Protein AF-A0AAN6FTZ9-F1 (afdb_monomer)

Mean predicted aligned error: 10.1 Å

Foldseek 3Di:
DDDDFFEDEADDDDPCVPDPPPDPPDDCPVDDDDDDDDDQLQDQLVVDPDPPGQAFQQGLEYEYEACQQRYAPVSLLVSLLSVNRSHHAFGWYKYKYWLQQKAFPVCPQDCDPVQLSNVLSVLVCQLCVVVRGHSCVLVCPQVSCVVSPFPPKAKDKFWAWADDLDPDQHLAPDHCLVVVLVCSLPVCPCSQQPCDDPDDDRDHPVNSVVSSVSSSVVSPDSVRRMTTIMMMIHDDPPDGHPDVPDDDTTTHHDPDDDDDDDDDD

Radius of gyration: 20.25 Å; Cα contacts (8 Å, |Δi|>4): 399; chains: 1; bounding box: 59×41×52 Å

Structure (mmCIF, N/CA/C/O backbone):
data_AF-A0AAN6FTZ9-F1
#
_entry.id   AF-A0AAN6FTZ9-F1
#
loop_
_atom_site.group_PDB
_atom_site.id
_atom_site.type_symbol
_atom_site.label_atom_id
_atom_site.label_alt_id
_atom_site.label_comp_id
_atom_site.label_asym_id
_atom_site.label_entity_id
_atom_site.label_seq_id
_atom_site.pdbx_PDB_ins_code
_atom_site.Cartn_x
_atom_site.Cartn_y
_atom_site.Cartn_z
_atom_site.occupancy
_atom_site.B_iso_or_equiv
_atom_si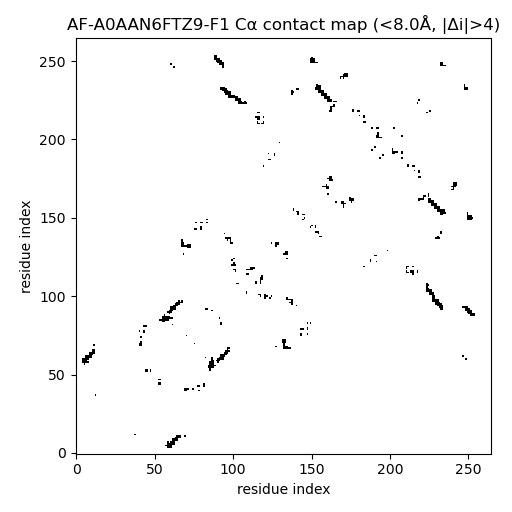te.auth_seq_id
_atom_site.auth_comp_id
_atom_site.auth_asym_id
_atom_site.auth_atom_id
_atom_site.pdbx_PDB_model_num
ATOM 1 N N . MET A 1 1 ? -34.792 1.005 16.750 1.00 43.06 1 MET A N 1
ATOM 2 C CA . MET A 1 1 ? -33.780 2.081 16.729 1.00 43.06 1 MET A CA 1
ATOM 3 C C . MET A 1 1 ? -32.529 1.465 16.142 1.00 43.06 1 MET A C 1
ATOM 5 O O . MET A 1 1 ? -32.052 0.498 16.721 1.00 43.06 1 MET A O 1
ATOM 9 N N . LEU A 1 2 ? -32.084 1.920 14.971 1.00 54.69 2 LEU A N 1
ATOM 10 C CA . LEU A 1 2 ? -30.808 1.470 14.413 1.00 54.69 2 LEU A CA 1
ATOM 11 C C . LEU A 1 2 ? -29.692 1.980 15.331 1.00 54.69 2 LEU A C 1
ATOM 13 O O . LEU A 1 2 ? -29.721 3.137 15.752 1.00 54.69 2 LEU A O 1
ATOM 17 N N . GLN A 1 3 ? -28.774 1.096 15.712 1.00 65.94 3 GLN A N 1
ATOM 18 C CA . GLN A 1 3 ? -27.612 1.471 16.506 1.00 65.94 3 GLN A CA 1
ATOM 19 C C . GLN A 1 3 ? -26.699 2.327 15.626 1.00 65.94 3 GLN A C 1
ATOM 21 O O . GLN A 1 3 ? -26.321 1.899 14.539 1.00 65.94 3 GLN A O 1
ATOM 26 N N . GLN A 1 4 ? -26.377 3.539 16.075 1.00 77.00 4 GLN A N 1
ATOM 27 C CA . GLN A 1 4 ? -25.428 4.401 15.377 1.00 77.00 4 GLN A CA 1
ATOM 28 C C . GLN A 1 4 ? -24.041 3.741 15.401 1.00 77.00 4 GLN A C 1
ATOM 30 O O . GLN A 1 4 ? -23.529 3.431 16.478 1.00 77.00 4 GLN A O 1
ATOM 35 N N . VAL A 1 5 ? -23.461 3.518 14.221 1.00 80.94 5 VAL A N 1
ATOM 36 C CA . VAL A 1 5 ? -22.110 2.974 14.029 1.00 80.94 5 VAL A CA 1
ATOM 37 C C . VAL A 1 5 ? -21.163 4.137 13.762 1.00 80.94 5 VAL A C 1
ATOM 39 O O . VAL A 1 5 ? -21.441 4.972 12.906 1.00 80.94 5 VAL A O 1
ATOM 42 N N . VAL A 1 6 ? -20.051 4.203 14.492 1.00 84.25 6 VAL A N 1
ATOM 43 C CA . VAL A 1 6 ? -19.030 5.245 14.330 1.00 84.25 6 VAL A CA 1
ATOM 44 C C . VAL A 1 6 ? -17.777 4.626 13.717 1.00 84.25 6 VAL A C 1
ATOM 46 O O . VAL A 1 6 ? -17.127 3.785 14.343 1.00 84.25 6 VAL A O 1
ATOM 49 N N . GLY A 1 7 ? -17.443 5.037 12.493 1.00 86.12 7 GLY A N 1
ATOM 50 C CA . GLY A 1 7 ? -16.273 4.569 11.748 1.00 86.12 7 GLY A CA 1
ATOM 51 C C . GLY A 1 7 ? -15.183 5.633 11.595 1.00 86.12 7 GLY A C 1
ATOM 52 O O . GLY A 1 7 ? -15.456 6.823 11.730 1.00 86.12 7 GLY A O 1
ATOM 53 N N . VAL A 1 8 ? -13.954 5.210 11.289 1.00 85.31 8 VAL A N 1
ATOM 54 C CA . VAL A 1 8 ? -12.882 6.091 10.788 1.00 85.31 8 VAL A CA 1
ATOM 55 C C . VAL A 1 8 ? -12.089 5.401 9.683 1.00 85.31 8 VAL A C 1
ATOM 57 O O . VAL A 1 8 ? -11.766 4.216 9.793 1.00 85.31 8 VAL A O 1
ATOM 60 N N . ASP A 1 9 ? -11.761 6.153 8.634 1.00 85.81 9 ASP A N 1
ATOM 61 C CA . ASP A 1 9 ? -10.885 5.722 7.546 1.00 85.81 9 ASP A CA 1
ATOM 62 C C . ASP A 1 9 ? -9.527 6.429 7.644 1.00 85.81 9 ASP A C 1
ATOM 64 O O . ASP A 1 9 ? -9.453 7.650 7.768 1.00 85.81 9 ASP A O 1
ATOM 68 N N . ILE A 1 10 ? -8.441 5.656 7.623 1.00 88.38 10 ILE A N 1
ATOM 69 C CA . ILE A 1 10 ? -7.065 6.136 7.757 1.00 88.38 10 ILE A CA 1
ATOM 70 C C . ILE A 1 10 ? -6.306 5.768 6.485 1.00 88.38 10 ILE A C 1
ATOM 72 O O . ILE A 1 10 ? -6.034 4.594 6.229 1.00 88.38 10 ILE A O 1
ATOM 76 N N . TYR A 1 11 ? -5.922 6.781 5.716 1.00 86.50 11 TYR A N 1
ATOM 77 C CA . TYR A 1 11 ? -5.234 6.638 4.435 1.00 86.50 11 TYR A CA 1
ATOM 78 C C . TYR A 1 11 ? -4.181 7.740 4.246 1.00 86.50 11 TYR A C 1
ATOM 80 O O . TYR A 1 11 ? -4.087 8.678 5.042 1.00 86.50 11 TYR A O 1
ATOM 88 N N . LEU A 1 12 ? -3.344 7.614 3.212 1.00 79.12 12 LEU A N 1
ATOM 89 C CA . LEU A 1 12 ? -2.438 8.690 2.801 1.00 79.12 12 LEU A CA 1
ATOM 90 C C . LEU A 1 12 ? -3.237 9.779 2.070 1.00 79.12 12 LEU A C 1
ATOM 92 O O . LEU A 1 12 ? -3.698 9.547 0.955 1.00 79.12 12 LEU A O 1
ATOM 96 N N . GLY A 1 13 ? -3.395 10.947 2.698 1.00 63.59 13 GLY A N 1
ATOM 97 C CA . GLY A 1 13 ? -4.053 12.110 2.091 1.00 63.59 13 GLY A CA 1
ATOM 98 C C . GLY A 1 13 ? -3.200 12.797 1.019 1.00 63.59 13 GLY A C 1
ATOM 99 O O . GLY A 1 13 ? -1.965 12.726 1.046 1.00 63.59 13 GLY A O 1
ATOM 100 N N . SER A 1 14 ? -3.862 13.484 0.091 1.00 58.75 14 SER A N 1
ATOM 101 C CA . SER A 1 14 ? -3.228 14.362 -0.893 1.00 58.75 14 SER A CA 1
ATOM 102 C C . SER A 1 14 ? -2.971 15.743 -0.290 1.00 58.75 14 SER A C 1
ATOM 104 O O . SER A 1 14 ? -3.604 16.159 0.681 1.00 58.75 14 SER A O 1
ATOM 106 N N . ARG A 1 15 ? -1.995 16.472 -0.845 1.00 48.09 15 ARG A N 1
ATOM 107 C CA . ARG A 1 15 ? -1.660 17.828 -0.381 1.00 48.09 15 ARG A CA 1
ATOM 108 C C . ARG A 1 15 ? -2.824 18.807 -0.582 1.00 48.09 15 ARG A C 1
ATOM 110 O O . ARG A 1 15 ? -2.983 19.683 0.257 1.00 48.09 15 ARG A O 1
ATOM 117 N N . ASP A 1 16 ? -3.621 18.590 -1.625 1.00 48.06 16 ASP A N 1
ATOM 118 C CA . ASP A 1 16 ? -4.744 19.446 -2.020 1.00 48.06 16 ASP A CA 1
ATOM 119 C C . ASP A 1 16 ? -5.976 19.271 -1.108 1.00 48.06 16 ASP A C 1
ATOM 121 O O . ASP A 1 16 ? -6.838 20.133 -1.091 1.00 48.06 16 ASP A O 1
ATOM 125 N N . ASP A 1 17 ? -5.991 18.256 -0.229 1.00 51.91 17 ASP A N 1
ATOM 126 C CA . ASP A 1 17 ? -7.037 18.061 0.795 1.00 51.91 17 ASP A CA 1
ATOM 127 C C . ASP A 1 17 ? -7.027 19.147 1.908 1.00 51.91 17 ASP A C 1
ATOM 129 O O . ASP A 1 17 ? -7.697 18.987 2.928 1.00 51.91 17 ASP A O 1
ATOM 133 N N . ASP A 1 18 ? -6.188 20.185 1.774 1.00 45.72 18 ASP A N 1
ATOM 134 C CA . ASP A 1 18 ? -6.151 21.374 2.644 1.00 45.72 18 ASP A CA 1
ATOM 135 C C . ASP A 1 18 ? -7.042 22.516 2.128 1.00 45.72 18 ASP A C 1
ATOM 137 O O . ASP A 1 18 ? -7.228 23.499 2.848 1.00 45.72 18 ASP A O 1
ATOM 141 N N . GLU A 1 19 ? -7.521 22.442 0.884 1.00 42.81 19 GLU A N 1
ATOM 142 C CA . GLU A 1 19 ? -8.514 23.387 0.385 1.00 42.81 19 GLU A CA 1
ATOM 143 C C . GLU A 1 19 ? -9.877 22.914 0.901 1.00 42.81 19 GLU A C 1
ATOM 145 O O . GLU A 1 19 ? -10.226 21.740 0.775 1.00 42.81 19 GLU A O 1
ATOM 150 N N . ASP A 1 20 ? -10.595 23.810 1.586 1.00 47.38 20 ASP A N 1
ATOM 151 C CA . ASP A 1 20 ? -12.015 23.646 1.883 1.00 47.38 20 ASP A CA 1
ATOM 152 C C . ASP A 1 20 ? -12.728 23.520 0.525 1.00 47.38 20 ASP A C 1
ATOM 154 O O . ASP A 1 20 ? -13.131 24.522 -0.065 1.00 47.38 20 ASP A O 1
ATOM 158 N N . ASP A 1 21 ? -12.776 22.306 -0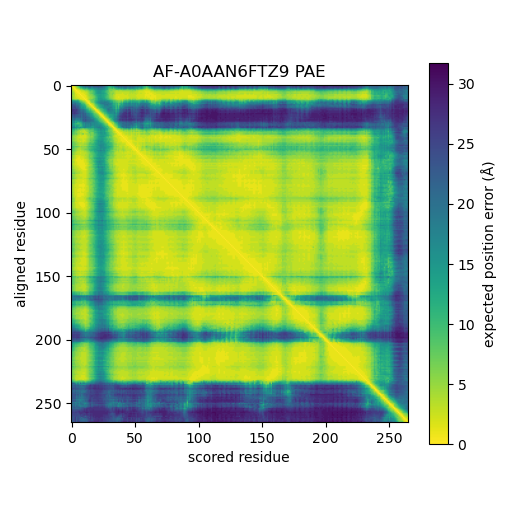.027 1.00 43.72 21 ASP A N 1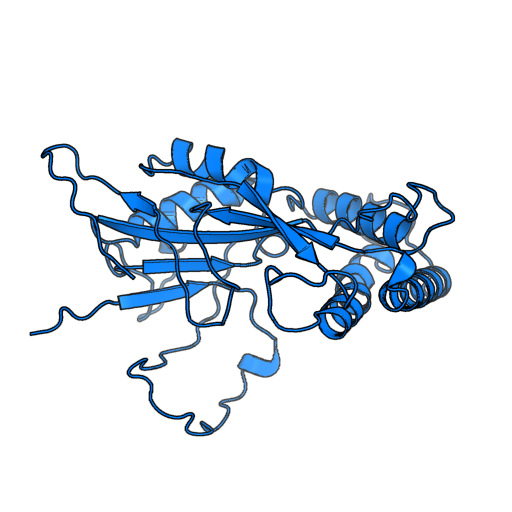
ATOM 159 C CA . ASP A 1 21 ? -13.613 21.991 -1.174 1.00 43.72 21 ASP A CA 1
ATOM 160 C C . ASP A 1 21 ? -15.046 22.232 -0.705 1.00 43.72 21 ASP A C 1
ATOM 162 O O . ASP A 1 21 ? -15.578 21.471 0.104 1.00 43.72 21 ASP A O 1
ATOM 166 N N . ASP A 1 22 ? -15.625 23.351 -1.146 1.00 43.31 22 ASP A N 1
ATOM 167 C CA . ASP A 1 22 ? -17.056 23.609 -1.053 1.00 43.31 22 ASP A CA 1
ATOM 168 C C . ASP A 1 22 ? -17.772 22.359 -1.586 1.00 43.31 22 ASP A C 1
ATOM 170 O O . ASP A 1 22 ? -17.666 22.034 -2.770 1.00 43.31 22 ASP A O 1
ATOM 174 N N . ASP A 1 23 ? -18.428 21.648 -0.668 1.00 45.38 23 ASP A N 1
ATOM 175 C CA . ASP A 1 23 ? -19.067 20.352 -0.861 1.00 45.38 23 ASP A CA 1
ATOM 176 C C . ASP A 1 23 ? -19.898 20.315 -2.160 1.00 45.38 23 ASP A C 1
ATOM 178 O O . ASP A 1 23 ? -20.975 20.917 -2.247 1.00 45.38 23 ASP A O 1
ATOM 182 N N . ASP A 1 24 ? -19.450 19.553 -3.162 1.00 44.75 24 ASP A N 1
ATOM 183 C CA . ASP A 1 24 ? -20.382 18.973 -4.125 1.00 44.75 24 ASP A CA 1
ATOM 184 C C . ASP A 1 24 ? -21.219 17.961 -3.326 1.00 44.75 24 ASP A C 1
ATOM 186 O O . ASP A 1 24 ? -20.723 16.904 -2.941 1.00 44.75 24 ASP A O 1
ATOM 190 N N . GLU A 1 25 ? -22.467 18.328 -3.002 1.00 44.75 25 GLU A N 1
ATOM 191 C CA . GLU A 1 25 ? -23.448 17.488 -2.302 1.00 44.75 25 GLU A CA 1
ATOM 192 C C . GLU A 1 25 ? -23.664 16.162 -3.066 1.00 44.75 25 GLU A C 1
ATOM 194 O O . GLU A 1 25 ? -24.597 16.026 -3.862 1.00 44.75 25 GLU A O 1
ATOM 199 N N . GLU A 1 26 ? -22.803 15.164 -2.845 1.00 47.72 26 GLU A N 1
ATOM 200 C CA . GLU A 1 26 ? -23.052 13.800 -3.299 1.00 47.72 26 GLU A CA 1
ATOM 201 C C . GLU A 1 26 ? -24.239 13.217 -2.517 1.00 47.72 26 GLU A C 1
ATOM 203 O O . GLU A 1 26 ? -24.411 13.429 -1.313 1.00 47.72 26 GLU A O 1
ATOM 208 N N . GLU A 1 27 ? -25.109 12.511 -3.243 1.00 42.69 27 GLU A N 1
ATOM 209 C CA . GLU A 1 27 ? -26.355 11.932 -2.746 1.00 42.69 27 GLU A CA 1
ATOM 210 C C . GLU A 1 27 ? -26.131 11.163 -1.430 1.00 42.69 27 GLU A C 1
ATOM 212 O O . GLU A 1 27 ? -25.404 10.175 -1.356 1.00 42.69 27 GLU A O 1
ATOM 217 N N . ASN A 1 28 ? -26.771 11.658 -0.369 1.00 44.91 28 ASN A N 1
ATOM 218 C CA . ASN A 1 28 ? -26.618 11.195 1.004 1.00 44.91 28 ASN A CA 1
ATOM 219 C C . ASN A 1 28 ? -27.151 9.760 1.184 1.00 44.91 28 ASN A C 1
ATOM 221 O O . ASN A 1 28 ? -28.312 9.553 1.540 1.00 44.91 28 ASN A O 1
ATOM 225 N N . ASP A 1 29 ? -26.268 8.777 1.011 1.00 49.12 29 ASP A N 1
ATOM 226 C CA . ASP A 1 29 ? -26.492 7.342 1.261 1.00 49.12 29 ASP A CA 1
ATOM 227 C C . ASP A 1 29 ? -26.554 6.997 2.776 1.00 49.12 29 ASP A C 1
ATOM 229 O O . ASP A 1 29 ? -26.390 5.850 3.196 1.00 49.12 29 ASP A O 1
ATOM 233 N N . GLY A 1 30 ? -26.770 7.995 3.646 1.00 48.59 30 GLY A N 1
ATOM 234 C CA . GLY A 1 30 ? -26.781 7.851 5.106 1.00 48.59 30 GLY A CA 1
ATOM 235 C C . GLY A 1 30 ? -25.393 7.865 5.758 1.00 48.59 30 GLY A C 1
ATOM 236 O O . GLY A 1 30 ? -25.289 7.657 6.971 1.00 48.59 30 GLY A O 1
ATOM 237 N N . ILE A 1 31 ? -24.336 8.126 4.983 1.00 49.16 31 ILE A N 1
ATOM 238 C CA . ILE A 1 31 ? -22.971 8.341 5.471 1.00 49.16 31 ILE A CA 1
ATOM 239 C C . ILE A 1 31 ? -22.783 9.842 5.667 1.00 49.16 31 ILE A C 1
ATOM 241 O O . ILE A 1 31 ? -22.714 10.605 4.712 1.00 49.16 31 ILE A O 1
ATOM 245 N N . GLN A 1 32 ? -22.713 10.274 6.922 1.00 51.12 32 GLN A N 1
ATOM 246 C CA . GLN A 1 32 ? -22.358 11.650 7.239 1.00 51.12 32 GLN A CA 1
ATOM 247 C C . GLN A 1 32 ? -20.827 11.756 7.222 1.00 51.12 32 GLN A C 1
ATOM 249 O O . GLN A 1 32 ? -20.159 11.172 8.078 1.00 51.12 32 GLN A O 1
ATOM 254 N N . GLU A 1 33 ? -20.273 12.423 6.212 1.00 49.25 33 GLU A N 1
ATOM 255 C CA . GLU A 1 33 ? -18.833 12.658 6.087 1.00 49.25 33 GLU A CA 1
ATOM 256 C C . GLU A 1 33 ? -18.383 13.691 7.142 1.00 49.25 33 GLU A C 1
ATOM 258 O O . GLU A 1 33 ? -19.058 14.695 7.373 1.00 49.25 33 GLU A O 1
ATOM 263 N N . PHE A 1 34 ? -17.293 13.412 7.869 1.00 57.84 34 PHE A N 1
ATOM 264 C CA . PHE A 1 34 ? -16.848 14.221 9.012 1.00 57.84 34 PHE A CA 1
ATOM 265 C C . PHE A 1 34 ? -15.328 14.451 9.030 1.00 57.84 34 PHE A C 1
ATOM 267 O O . PHE A 1 34 ? -14.552 13.528 8.794 1.00 57.84 34 PHE A O 1
ATOM 274 N N . GLU A 1 35 ? -14.954 15.684 9.406 1.00 60.66 35 GLU A N 1
ATOM 275 C CA . GLU A 1 35 ? -13.645 16.217 9.844 1.00 60.66 35 GLU A CA 1
ATOM 276 C C . GLU A 1 35 ? -12.395 15.494 9.297 1.00 60.66 35 GLU A C 1
ATOM 278 O O . GLU A 1 35 ? -11.830 14.598 9.935 1.00 60.66 35 GLU A O 1
ATOM 283 N N . LYS A 1 36 ? -11.888 15.951 8.141 1.00 67.88 36 LYS A N 1
ATOM 284 C CA . LYS A 1 36 ? -10.562 15.556 7.643 1.00 67.88 36 LYS A CA 1
ATOM 285 C C . LYS A 1 36 ? -9.484 16.064 8.603 1.00 67.88 36 LYS A C 1
ATOM 287 O O . LYS A 1 36 ? -9.377 17.256 8.884 1.00 67.88 36 LYS A O 1
ATOM 292 N N . LYS A 1 37 ? -8.645 15.154 9.100 1.00 74.94 37 LYS A N 1
ATOM 293 C CA . LYS A 1 37 ? -7.522 15.488 9.983 1.00 74.94 37 LYS A CA 1
ATOM 294 C C . LYS A 1 37 ? -6.260 14.758 9.553 1.00 74.94 37 LYS A C 1
ATOM 296 O O . LYS A 1 37 ? -6.279 13.589 9.180 1.00 74.94 37 LYS A O 1
ATOM 301 N N . ARG A 1 38 ? -5.129 15.459 9.638 1.00 78.12 38 ARG A N 1
ATOM 302 C CA . ARG A 1 38 ? -3.807 14.899 9.345 1.00 78.12 38 ARG A CA 1
ATOM 303 C C . ARG A 1 38 ? -3.099 14.497 10.632 1.00 78.12 38 ARG A C 1
ATOM 305 O O . ARG A 1 38 ? -2.964 15.293 11.562 1.00 78.12 38 ARG A O 1
ATOM 312 N N . TRP A 1 39 ? -2.590 13.267 10.661 1.00 80.31 39 TRP A N 1
ATOM 313 C CA . TRP A 1 39 ? -1.793 12.742 11.768 1.00 80.31 39 TRP A CA 1
ATOM 314 C C . TRP A 1 39 ? -0.390 12.365 11.308 1.00 80.31 39 TRP A C 1
ATOM 316 O O . TRP A 1 39 ? -0.201 11.735 10.269 1.00 80.31 39 TRP A O 1
ATOM 326 N N . ASN A 1 40 ? 0.608 12.654 12.145 1.00 86.94 40 ASN A N 1
ATOM 327 C CA . ASN A 1 40 ? 1.896 11.987 12.024 1.00 86.94 40 ASN A CA 1
ATOM 328 C C . ASN A 1 40 ? 1.759 10.553 12.551 1.00 86.94 40 ASN A C 1
ATOM 330 O O . ASN A 1 40 ? 1.876 10.315 13.752 1.00 86.94 40 ASN A O 1
ATOM 334 N N . LEU A 1 41 ? 1.560 9.592 11.650 1.00 91.19 41 LEU A N 1
ATOM 335 C CA . LEU A 1 41 ? 1.410 8.178 12.009 1.00 91.19 41 LEU A CA 1
ATOM 336 C C . LEU A 1 41 ? 2.680 7.563 12.625 1.00 91.19 41 LEU A C 1
ATOM 338 O O . LEU A 1 41 ? 2.620 6.485 13.211 1.00 91.19 41 LEU A O 1
ATOM 342 N N . ASN A 1 42 ? 3.827 8.252 12.569 1.00 93.56 42 ASN A N 1
ATOM 343 C CA . ASN A 1 42 ? 5.053 7.855 13.267 1.00 93.56 42 ASN A CA 1
ATOM 344 C C . ASN A 1 42 ? 5.136 8.363 14.714 1.00 93.56 42 ASN A C 1
ATOM 346 O O . ASN A 1 42 ? 6.028 7.942 15.448 1.00 93.56 42 ASN A O 1
ATOM 350 N N . ALA A 1 43 ? 4.191 9.196 15.153 1.00 91.62 43 ALA A N 1
ATOM 351 C CA . ALA A 1 43 ? 4.018 9.577 16.550 1.00 91.62 43 ALA A CA 1
ATOM 352 C C . ALA A 1 43 ? 2.876 8.766 17.196 1.00 91.62 43 ALA A C 1
ATOM 354 O O . ALA A 1 43 ? 1.928 8.390 16.499 1.00 91.62 43 ALA A O 1
ATOM 355 N N . PRO A 1 44 ? 2.932 8.466 18.507 1.00 92.62 44 PRO A N 1
ATOM 356 C CA . PRO A 1 44 ? 1.798 7.875 19.216 1.00 92.62 44 PRO A CA 1
ATOM 357 C C . PRO A 1 44 ? 0.572 8.802 19.186 1.00 92.62 44 PRO A C 1
ATOM 359 O O . PRO A 1 44 ? 0.695 9.997 19.446 1.00 92.62 44 PRO A O 1
ATOM 362 N N . PHE A 1 45 ? -0.630 8.272 18.969 1.00 89.75 45 PHE A N 1
ATOM 363 C CA . PHE A 1 45 ? -1.861 9.074 18.963 1.00 89.75 45 PHE A CA 1
ATOM 364 C C . PHE A 1 45 ? -2.113 9.756 20.304 1.00 89.75 45 PHE A C 1
ATOM 366 O O . PHE A 1 45 ? -2.570 10.894 20.355 1.00 89.75 45 PHE A O 1
ATOM 373 N N . ARG A 1 46 ? -1.724 9.106 21.406 1.00 85.19 46 ARG A N 1
ATOM 374 C CA . ARG A 1 46 ? -1.850 9.664 22.761 1.00 85.19 46 ARG A CA 1
ATOM 375 C C . ARG A 1 46 ? -1.046 10.947 23.002 1.00 85.19 46 ARG A C 1
ATOM 377 O O . ARG A 1 46 ? -1.270 11.594 24.019 1.00 85.19 46 ARG A O 1
ATOM 384 N N . THR A 1 47 ? -0.085 11.288 22.135 1.00 87.19 47 THR A N 1
ATOM 385 C CA . THR A 1 47 ? 0.672 12.546 22.254 1.00 87.19 47 THR A CA 1
ATOM 386 C C . THR A 1 47 ? -0.025 13.729 21.580 1.00 87.19 47 THR A C 1
ATOM 388 O O . THR A 1 47 ? 0.456 14.851 21.704 1.00 87.19 47 THR A O 1
ATOM 391 N N . ASP A 1 48 ? -1.145 13.504 20.886 1.00 84.31 48 ASP A N 1
ATOM 392 C CA . ASP A 1 48 ? -1.970 14.573 20.324 1.00 84.31 48 ASP A CA 1
ATOM 393 C C . ASP A 1 48 ? -2.640 15.383 21.451 1.00 84.31 48 ASP A C 1
ATOM 395 O O . ASP A 1 48 ? -3.515 14.894 22.172 1.00 84.31 48 ASP A O 1
ATOM 399 N N . ALA A 1 49 ? -2.207 16.636 21.607 1.00 84.81 49 ALA A N 1
ATOM 400 C CA . ALA A 1 49 ? -2.725 17.573 22.601 1.00 84.81 49 ALA A CA 1
ATOM 401 C C . ALA A 1 49 ? -3.947 18.373 22.111 1.00 84.81 49 ALA A C 1
ATOM 403 O O . ALA A 1 49 ? -4.477 19.190 22.866 1.00 84.81 49 ALA A O 1
ATOM 404 N N . SER A 1 50 ? -4.399 18.163 20.869 1.00 82.12 50 SER A N 1
ATOM 405 C CA . SER A 1 50 ? -5.555 18.871 20.318 1.00 82.12 50 SER A CA 1
ATOM 406 C C . SER A 1 50 ? -6.854 18.524 21.055 1.00 82.12 50 SER A C 1
ATOM 408 O O . SER A 1 50 ? -7.004 17.488 21.720 1.00 82.12 50 SER A O 1
ATOM 410 N N . THR A 1 51 ? -7.834 19.416 20.936 1.00 80.31 51 THR A N 1
ATOM 411 C CA . THR A 1 51 ? -9.191 19.210 21.461 1.00 80.31 51 THR A CA 1
ATOM 412 C C . THR A 1 51 ? -9.897 18.040 20.771 1.00 80.31 51 THR A C 1
ATOM 414 O O . THR A 1 51 ? -10.682 17.345 21.417 1.00 80.31 51 THR A O 1
ATOM 417 N N . THR A 1 52 ? -9.541 17.768 19.511 1.00 77.88 52 THR A N 1
ATOM 418 C CA . THR A 1 52 ? -10.062 16.690 18.655 1.00 77.88 52 THR A CA 1
ATOM 419 C C . THR A 1 52 ? -9.168 15.444 18.652 1.00 77.88 52 THR A C 1
ATOM 421 O O . THR A 1 52 ? -9.139 14.668 17.695 1.00 77.88 52 THR A O 1
ATOM 424 N N . ARG A 1 53 ? -8.373 15.236 19.711 1.00 85.44 53 ARG A N 1
A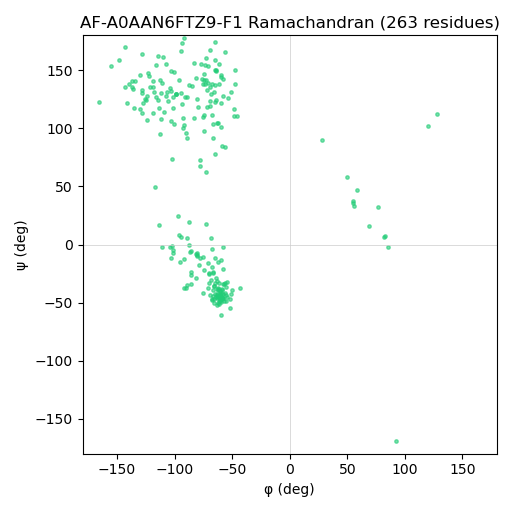TOM 425 C CA . ARG A 1 53 ? -7.544 14.030 19.852 1.00 85.44 53 ARG A CA 1
ATOM 426 C C . ARG A 1 53 ? -8.394 12.756 19.856 1.00 85.44 53 ARG A C 1
ATOM 428 O O . ARG A 1 53 ? -9.467 12.721 20.464 1.00 85.44 53 ARG A O 1
ATOM 435 N N . LEU A 1 54 ? -7.854 11.698 19.257 1.00 87.81 54 LEU A N 1
ATOM 436 C CA . LEU A 1 54 ? -8.472 10.372 19.253 1.00 87.81 54 LEU A CA 1
ATOM 437 C C . LEU A 1 54 ? -8.521 9.800 20.677 1.00 87.81 54 LEU A C 1
ATOM 439 O O . LEU A 1 54 ? -7.562 9.924 21.447 1.00 87.81 54 LEU A O 1
ATOM 443 N N . ARG A 1 55 ? -9.651 9.190 21.043 1.00 89.12 55 ARG A N 1
ATOM 444 C CA . ARG A 1 55 ? -9.891 8.631 22.379 1.00 89.12 55 ARG A CA 1
ATOM 445 C C . ARG A 1 55 ? -10.081 7.125 22.314 1.00 89.12 55 ARG A C 1
ATOM 447 O O . ARG A 1 55 ? -10.494 6.574 21.301 1.00 89.12 55 ARG A O 1
ATOM 454 N N . ARG A 1 56 ? -9.786 6.465 23.433 1.00 93.81 56 ARG A N 1
ATOM 455 C CA . ARG A 1 56 ? -10.036 5.031 23.579 1.00 93.81 56 ARG A CA 1
ATOM 456 C C . ARG A 1 56 ? -11.520 4.728 23.400 1.00 93.81 56 ARG A C 1
ATOM 458 O O . ARG A 1 56 ? -12.346 5.530 23.831 1.00 93.81 56 ARG A O 1
ATOM 465 N N . GLU A 1 57 ? -11.819 3.568 22.823 1.00 94.44 57 GLU A N 1
ATOM 466 C CA . GLU A 1 57 ? -13.186 3.052 22.663 1.00 94.44 57 GLU A CA 1
ATOM 467 C C . GLU A 1 57 ? -14.134 4.033 21.942 1.00 94.44 57 GLU A C 1
ATOM 469 O O . GLU A 1 57 ? -15.308 4.172 22.283 1.00 94.44 57 GLU A O 1
ATOM 474 N N . GLN A 1 58 ? -13.612 4.742 20.941 1.00 89.50 58 GLN A N 1
ATOM 475 C CA . GLN A 1 58 ? -14.349 5.746 20.177 1.00 89.50 58 GLN A CA 1
ATOM 476 C C . GLN A 1 58 ? -15.057 5.146 18.956 1.00 89.50 58 GLN A C 1
ATOM 478 O O . GLN A 1 58 ? -16.159 5.582 18.623 1.00 89.50 58 GLN A O 1
ATOM 483 N N . PHE A 1 59 ? -14.459 4.139 18.318 1.00 88.69 59 PHE A N 1
ATOM 484 C CA . PHE A 1 59 ? -14.918 3.625 17.028 1.00 88.69 59 PHE A CA 1
ATOM 485 C C . PHE A 1 59 ? -15.474 2.206 17.131 1.00 88.69 59 PHE A C 1
ATOM 487 O O . PHE A 1 59 ? -14.941 1.354 17.844 1.00 88.69 59 PHE A O 1
ATOM 494 N N . ASP A 1 60 ? -16.544 1.953 16.386 1.00 85.50 60 ASP A N 1
ATOM 495 C CA . ASP A 1 60 ? -17.069 0.615 16.119 1.00 85.50 60 ASP A CA 1
ATOM 496 C C . ASP A 1 60 ? -16.281 -0.061 14.982 1.00 85.50 60 ASP A C 1
ATOM 498 O O . ASP A 1 60 ? -16.139 -1.284 14.970 1.00 85.50 60 ASP A O 1
ATOM 502 N N . LEU A 1 61 ? -15.736 0.739 14.056 1.00 89.00 61 LEU A N 1
ATOM 503 C CA . LEU A 1 61 ? -14.993 0.283 12.885 1.00 89.00 61 LEU A CA 1
ATOM 504 C C . LEU A 1 61 ? -13.815 1.216 12.562 1.00 89.00 61 LEU A C 1
ATOM 506 O O . LEU A 1 61 ? -13.960 2.435 12.541 1.00 89.00 61 LEU A O 1
ATOM 510 N N . ILE A 1 62 ? -12.654 0.641 12.259 1.00 90.75 62 ILE A N 1
ATOM 511 C CA . ILE A 1 62 ? -11.488 1.357 11.732 1.00 90.75 62 ILE A CA 1
ATOM 512 C C . ILE A 1 62 ? -11.085 0.710 10.411 1.00 90.75 62 ILE A C 1
ATOM 514 O O . ILE A 1 62 ? -10.849 -0.497 10.373 1.00 90.75 62 ILE A O 1
ATOM 518 N N . ASN A 1 63 ? -10.943 1.505 9.354 1.00 90.38 63 ASN A N 1
ATOM 519 C CA . ASN A 1 63 ? -10.291 1.098 8.115 1.00 90.38 63 ASN A CA 1
ATOM 520 C C . ASN A 1 63 ? -8.915 1.771 8.008 1.00 90.38 63 ASN A C 1
ATOM 522 O O . ASN A 1 63 ? -8.782 2.968 8.238 1.00 90.38 63 ASN A O 1
ATOM 526 N N . SER A 1 64 ? -7.879 0.999 7.695 1.00 92.50 64 SER A N 1
ATOM 527 C CA . SER A 1 64 ? -6.494 1.461 7.560 1.00 92.50 64 SER A CA 1
ATOM 528 C C . SER A 1 64 ? -5.953 0.980 6.218 1.00 92.50 64 SER A C 1
ATOM 530 O O . SER A 1 64 ? -5.840 -0.226 5.999 1.00 92.50 64 SER A O 1
ATOM 532 N N . ARG A 1 65 ? -5.674 1.890 5.281 1.00 91.81 65 ARG A N 1
ATOM 533 C CA . ARG A 1 65 ? -5.350 1.507 3.900 1.00 91.81 65 ARG A CA 1
ATOM 534 C C . ARG A 1 65 ? -4.168 2.265 3.308 1.00 91.81 65 ARG A C 1
ATOM 536 O O . ARG A 1 65 ? -4.102 3.489 3.366 1.00 91.81 65 ARG A O 1
ATOM 543 N N . PHE A 1 66 ? -3.277 1.503 2.675 1.00 91.12 66 PHE A N 1
ATOM 544 C CA . PHE A 1 66 ? -2.154 1.970 1.862 1.00 91.12 66 PHE A CA 1
ATOM 545 C C . PHE A 1 66 ? -1.175 2.884 2.613 1.00 91.12 66 PHE A C 1
ATOM 547 O O . PHE A 1 66 ? -0.779 3.931 2.110 1.00 91.12 66 PHE A O 1
ATOM 554 N N . LEU A 1 67 ? -0.765 2.489 3.822 1.00 92.94 67 LEU A N 1
ATOM 555 C CA . LEU A 1 67 ? 0.094 3.294 4.699 1.00 92.94 67 LEU A CA 1
ATOM 556 C C . LEU A 1 67 ? 1.567 2.840 4.713 1.00 92.94 67 LEU A C 1
ATOM 558 O O . LEU A 1 67 ? 2.387 3.479 5.385 1.00 92.94 67 LEU A O 1
ATOM 562 N N . ALA A 1 68 ? 1.925 1.774 3.977 1.00 91.88 68 ALA A N 1
ATOM 563 C CA . ALA A 1 68 ? 3.280 1.200 3.857 1.00 91.88 68 ALA A CA 1
ATOM 564 C C . ALA A 1 68 ? 4.412 2.232 3.699 1.00 91.88 68 ALA A C 1
ATOM 566 O O . ALA A 1 68 ? 5.499 2.062 4.255 1.00 91.88 68 ALA A O 1
ATOM 567 N N . GLU A 1 69 ? 4.155 3.311 2.966 1.00 88.12 69 GLU A N 1
ATOM 568 C CA . GLU A 1 69 ? 5.143 4.343 2.629 1.00 88.12 69 GLU A CA 1
ATOM 569 C C . GLU A 1 69 ? 5.264 5.412 3.724 1.00 88.12 69 GLU A C 1
ATOM 571 O O . GLU A 1 69 ? 6.322 6.015 3.916 1.00 88.12 69 GLU A O 1
ATOM 576 N N . GLY A 1 70 ? 4.196 5.613 4.499 1.00 89.19 70 GLY A N 1
ATOM 577 C CA . GLY A 1 70 ? 4.126 6.605 5.568 1.00 89.19 70 GLY A CA 1
ATOM 578 C C . GLY A 1 70 ? 4.668 6.099 6.903 1.00 89.19 70 GLY A C 1
ATOM 579 O O . GLY A 1 70 ? 5.309 6.860 7.631 1.00 89.19 70 GLY A O 1
ATOM 580 N N . ILE A 1 71 ? 4.499 4.815 7.226 1.00 94.94 71 ILE A N 1
ATOM 581 C CA . ILE A 1 71 ? 4.790 4.261 8.561 1.00 94.94 71 ILE A CA 1
ATOM 582 C C . ILE A 1 71 ? 6.159 3.567 8.610 1.00 94.94 71 ILE A C 1
ATOM 584 O O . ILE A 1 71 ? 6.470 2.694 7.801 1.00 94.94 71 ILE A O 1
ATOM 588 N N . ASN A 1 72 ? 6.978 3.929 9.600 1.00 96.19 72 ASN A N 1
ATOM 589 C CA . ASN A 1 72 ? 8.284 3.315 9.833 1.00 96.19 72 ASN A CA 1
ATOM 590 C C . ASN A 1 72 ? 8.169 1.832 10.217 1.00 96.19 72 ASN A C 1
ATOM 592 O O . ASN A 1 72 ? 7.227 1.416 10.893 1.00 96.19 72 ASN A O 1
ATOM 596 N N . THR A 1 73 ? 9.181 1.035 9.877 1.00 95.88 73 THR A N 1
ATOM 597 C CA . THR A 1 73 ? 9.197 -0.425 10.075 1.00 95.88 73 THR A CA 1
ATOM 598 C C . THR A 1 73 ? 8.852 -0.821 11.512 1.00 95.88 73 THR A C 1
ATOM 600 O O . THR A 1 73 ? 7.988 -1.665 11.740 1.00 95.88 73 THR A O 1
ATOM 603 N N . ASN A 1 74 ? 9.460 -0.158 12.498 1.00 95.81 74 ASN A N 1
ATOM 604 C CA . ASN A 1 74 ? 9.248 -0.466 13.916 1.00 95.81 74 ASN A CA 1
ATOM 605 C C . ASN A 1 74 ? 7.958 0.139 14.505 1.00 95.81 74 ASN A C 1
ATOM 607 O O . ASN A 1 74 ? 7.599 -0.164 15.644 1.00 95.81 74 ASN A O 1
ATOM 611 N N . ARG A 1 75 ? 7.249 0.989 13.750 1.00 96.56 75 ARG A N 1
ATOM 612 C CA . ARG A 1 75 ? 6.040 1.695 14.199 1.00 96.56 75 ARG A CA 1
ATOM 613 C C . ARG A 1 75 ? 4.762 0.878 14.012 1.00 96.56 75 ARG A C 1
ATOM 615 O O . ARG A 1 75 ? 3.810 1.098 14.760 1.00 96.56 75 ARG A O 1
ATOM 622 N N . TRP A 1 76 ? 4.756 -0.089 13.095 1.00 97.44 76 TRP A N 1
ATOM 623 C CA . TRP A 1 76 ? 3.581 -0.893 12.739 1.00 97.44 76 TRP A CA 1
ATOM 624 C C . TRP A 1 76 ? 2.917 -1.601 13.918 1.00 97.44 76 TRP A C 1
ATOM 626 O O . TRP A 1 76 ? 1.711 -1.470 14.110 1.00 97.44 76 TRP A O 1
ATOM 636 N N . ARG A 1 77 ? 3.689 -2.299 14.757 1.00 96.25 77 ARG A N 1
ATOM 637 C CA . ARG A 1 77 ? 3.133 -2.975 15.941 1.00 96.25 77 ARG A CA 1
ATOM 638 C C . ARG A 1 77 ? 2.527 -1.992 16.954 1.00 96.25 77 ARG A C 1
ATOM 640 O O . ARG A 1 77 ? 1.365 -2.171 17.310 1.00 96.25 77 ARG A O 1
ATOM 647 N N . PRO A 1 78 ? 3.244 -0.935 17.395 1.00 96.81 78 PRO A N 1
ATOM 648 C CA . PRO A 1 78 ? 2.632 0.112 18.209 1.00 96.81 78 PRO A CA 1
ATOM 649 C C . PRO A 1 78 ? 1.396 0.754 17.563 1.00 96.81 78 PRO A C 1
ATOM 651 O O . PRO A 1 78 ? 0.452 1.064 18.276 1.00 96.81 78 PRO A O 1
ATOM 654 N N . TYR A 1 79 ? 1.381 0.933 16.237 1.00 97.00 79 TYR A N 1
ATOM 655 C CA . TYR A 1 79 ? 0.267 1.565 15.518 1.00 97.00 79 TYR A CA 1
ATOM 656 C C . TYR A 1 79 ? -0.982 0.694 15.605 1.00 97.00 79 TYR A C 1
ATOM 658 O O . TYR A 1 79 ? -2.017 1.154 16.072 1.00 97.00 79 TYR A O 1
ATOM 666 N N . ILE A 1 80 ? -0.845 -0.595 15.289 1.00 96.69 80 ILE A N 1
ATOM 667 C CA . ILE A 1 80 ? -1.921 -1.585 15.395 1.00 96.69 80 ILE A CA 1
ATOM 668 C C . ILE A 1 80 ? -2.448 -1.690 16.835 1.00 96.69 80 ILE A C 1
ATOM 670 O O . ILE A 1 80 ? -3.659 -1.777 17.043 1.00 96.69 80 ILE A O 1
ATOM 674 N N . ARG A 1 81 ? -1.568 -1.628 17.845 1.00 96.44 81 ARG A N 1
ATOM 675 C CA . ARG A 1 81 ? -1.989 -1.590 19.255 1.00 96.44 81 ARG A CA 1
ATOM 676 C C . ARG A 1 81 ? -2.861 -0.379 19.560 1.00 96.44 81 ARG A C 1
ATOM 678 O O . ARG A 1 81 ? -3.879 -0.519 20.225 1.00 96.44 81 ARG A O 1
ATOM 685 N N . GLU A 1 82 ? -2.466 0.799 19.095 1.00 95.88 82 GLU A N 1
ATOM 686 C CA . GLU A 1 82 ? -3.241 2.014 19.327 1.00 95.88 82 GLU A CA 1
ATOM 687 C C . GLU A 1 82 ? -4.585 1.963 18.599 1.00 95.88 82 GLU A C 1
ATOM 689 O O . GLU A 1 82 ? -5.589 2.316 19.206 1.00 95.88 82 GLU A O 1
ATOM 694 N N . LEU A 1 83 ? -4.648 1.433 17.370 1.00 95.50 83 LEU A N 1
ATOM 695 C CA . LEU A 1 83 ? -5.931 1.191 16.694 1.00 95.50 83 LEU A CA 1
ATOM 696 C C . LEU A 1 83 ? -6.849 0.295 17.534 1.00 95.50 83 LEU A C 1
ATOM 698 O O . LEU A 1 83 ? -8.029 0.593 17.680 1.00 95.50 83 LEU A O 1
ATOM 702 N N . LYS A 1 84 ? -6.304 -0.757 18.157 1.00 94.56 84 LYS A N 1
ATOM 703 C CA . LYS A 1 84 ? -7.066 -1.609 19.079 1.00 94.56 84 LYS A CA 1
ATOM 704 C C . LYS A 1 84 ? -7.614 -0.836 20.278 1.00 94.56 84 LYS A C 1
ATOM 706 O O . LYS A 1 84 ? -8.734 -1.090 20.697 1.00 94.56 84 LYS A O 1
ATOM 711 N N . GLU A 1 85 ? -6.838 0.084 20.845 1.00 94.88 85 GLU A N 1
ATOM 712 C CA . GLU A 1 85 ? -7.282 0.914 21.973 1.00 94.88 85 GLU A CA 1
ATOM 713 C C . GLU A 1 85 ? -8.383 1.905 21.575 1.00 94.88 85 GLU A C 1
ATOM 715 O O . GLU A 1 85 ? -9.224 2.241 22.408 1.00 94.88 85 GLU A O 1
ATOM 720 N N . LEU A 1 86 ? -8.380 2.373 20.323 1.00 94.25 86 LEU A N 1
ATOM 721 C CA . LEU A 1 86 ? -9.407 3.256 19.766 1.00 94.25 86 LEU A CA 1
ATOM 722 C C . LEU A 1 86 ? -10.727 2.527 19.470 1.00 94.25 86 LEU A C 1
ATOM 724 O O . LEU A 1 86 ? -11.775 3.174 19.425 1.00 94.25 86 LEU A O 1
ATOM 728 N N . LEU A 1 87 ? -10.695 1.205 19.296 1.00 92.69 87 LEU A N 1
ATOM 729 C CA . LEU A 1 87 ? -11.893 0.392 19.103 1.00 92.69 87 LEU A CA 1
ATOM 730 C C . LEU A 1 87 ? -12.657 0.192 20.410 1.00 92.69 87 LEU A C 1
ATOM 732 O O . LEU A 1 87 ? -12.075 -0.083 21.460 1.00 92.69 87 LEU A O 1
ATOM 736 N N . LYS A 1 88 ? -13.986 0.281 20.332 1.00 90.69 88 LYS A N 1
ATOM 737 C CA . LYS A 1 88 ? -14.880 -0.219 21.383 1.00 90.69 88 LYS A CA 1
ATOM 738 C C . LYS A 1 88 ? -14.695 -1.734 21.544 1.00 90.69 88 LYS A C 1
ATOM 740 O O . LYS A 1 88 ? -14.323 -2.406 20.576 1.00 90.69 88 LYS A O 1
ATOM 745 N N . PRO A 1 89 ? -14.998 -2.319 22.717 1.00 88.69 89 PRO A N 1
ATOM 746 C CA . PRO A 1 89 ? -15.041 -3.771 22.859 1.00 88.69 89 PRO A CA 1
ATOM 747 C C . PRO A 1 89 ? -15.970 -4.398 21.809 1.00 88.69 89 PRO A C 1
ATOM 749 O O . PRO A 1 89 ? -17.131 -4.011 21.699 1.00 88.69 89 PRO A O 1
ATOM 752 N N . GLY A 1 90 ? -15.468 -5.359 21.030 1.00 82.88 90 GLY A N 1
ATOM 753 C CA . GLY A 1 90 ? -16.224 -5.950 19.920 1.00 82.88 90 GLY A CA 1
ATOM 754 C C . GLY A 1 90 ? -16.140 -5.188 18.596 1.00 82.88 90 GLY A C 1
ATOM 755 O O . GLY A 1 90 ? -16.697 -5.673 17.616 1.00 82.88 90 GLY A O 1
ATOM 756 N N . GLY A 1 91 ? -15.440 -4.051 18.557 1.00 84.44 91 G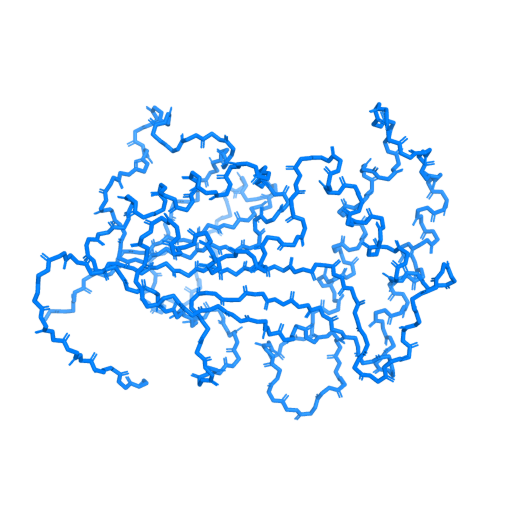LY A N 1
ATOM 757 C CA . GLY A 1 91 ? -15.197 -3.273 17.346 1.00 84.44 91 GLY A CA 1
ATOM 758 C C . GLY A 1 91 ? -14.259 -3.969 16.360 1.00 84.44 91 GLY A C 1
ATOM 759 O O . GLY A 1 91 ? -13.595 -4.960 16.697 1.00 84.44 91 GLY A O 1
ATOM 760 N N . TRP A 1 92 ? -14.217 -3.422 15.145 1.00 86.69 92 TRP A N 1
ATOM 761 C CA . TRP A 1 92 ? -13.657 -4.072 13.969 1.00 86.69 92 TRP A CA 1
ATOM 762 C C . TRP A 1 92 ? -12.505 -3.279 13.335 1.00 86.69 92 TRP A C 1
ATOM 764 O O . TRP A 1 92 ? -12.601 -2.068 13.156 1.00 86.69 92 TRP A O 1
ATOM 774 N N . LEU A 1 93 ? -11.415 -3.960 12.966 1.00 89.25 93 LEU A N 1
ATOM 775 C CA . LEU A 1 93 ? -10.298 -3.370 12.215 1.00 89.25 93 LEU A CA 1
ATOM 776 C C . LEU A 1 93 ? -10.198 -4.008 10.827 1.00 89.25 93 LEU A C 1
ATOM 778 O O . LEU A 1 93 ? -10.043 -5.226 10.736 1.00 89.25 93 LEU A O 1
ATOM 782 N N . GLN A 1 94 ? -10.229 -3.181 9.783 1.00 91.00 94 GLN A N 1
ATOM 783 C CA . GLN A 1 94 ? -9.821 -3.538 8.430 1.00 91.00 94 GLN A CA 1
ATOM 784 C C . GLN A 1 94 ? -8.445 -2.934 8.119 1.00 91.00 94 GLN A C 1
ATOM 786 O O . GLN A 1 94 ? -8.203 -1.757 8.394 1.00 91.00 94 GLN A O 1
ATOM 791 N N . MET A 1 95 ? -7.544 -3.724 7.534 1.00 93.19 95 MET A N 1
ATOM 792 C CA . MET A 1 95 ? -6.260 -3.249 7.014 1.00 93.19 95 MET A CA 1
ATOM 793 C C . MET A 1 95 ? -6.049 -3.699 5.570 1.00 93.19 95 MET A C 1
ATOM 795 O O . MET A 1 95 ? -6.231 -4.878 5.262 1.00 93.19 95 MET A O 1
ATOM 799 N N . VAL A 1 96 ? -5.626 -2.782 4.700 1.00 92.88 96 VAL A N 1
ATOM 800 C CA . VAL A 1 96 ? -5.350 -3.049 3.281 1.00 92.88 96 VAL A CA 1
ATOM 801 C C . VAL A 1 96 ? -3.982 -2.493 2.912 1.00 92.88 96 VAL A C 1
ATOM 803 O O . VAL A 1 96 ? -3.778 -1.285 2.934 1.00 92.88 96 VAL A O 1
ATOM 806 N N . GLU A 1 97 ? -3.042 -3.355 2.534 1.00 94.94 97 GLU A N 1
ATOM 807 C CA . GLU A 1 97 ? -1.686 -2.927 2.173 1.00 94.94 97 GLU A CA 1
ATOM 808 C C . GLU A 1 97 ? -1.253 -3.478 0.817 1.00 94.94 97 GLU A C 1
ATOM 810 O O . GLU A 1 97 ? -1.346 -4.678 0.547 1.00 94.94 97 GLU A O 1
ATOM 815 N N . LEU A 1 98 ? -0.751 -2.582 -0.032 1.00 92.81 98 LEU A N 1
ATOM 816 C CA . LEU A 1 98 ? -0.280 -2.888 -1.376 1.00 92.81 98 LEU A CA 1
ATOM 817 C C . LEU A 1 98 ? 1.214 -3.217 -1.347 1.00 92.81 98 LEU A C 1
ATOM 819 O O . LEU A 1 98 ? 2.033 -2.430 -0.879 1.00 92.81 98 LEU A O 1
ATOM 823 N N . GLU A 1 99 ? 1.582 -4.367 -1.900 1.00 94.19 99 GLU A N 1
ATOM 824 C CA . GLU A 1 99 ? 2.966 -4.678 -2.237 1.00 94.19 99 GLU A CA 1
ATOM 825 C C . GLU A 1 99 ? 3.208 -4.262 -3.694 1.00 94.19 99 GLU A C 1
ATOM 827 O O . GLU A 1 99 ? 2.827 -4.977 -4.625 1.00 94.19 99 GLU A O 1
ATOM 832 N N . LEU A 1 100 ? 3.835 -3.093 -3.883 1.00 92.50 100 LEU A N 1
ATOM 833 C CA . LEU A 1 100 ? 4.178 -2.502 -5.187 1.00 92.50 100 LEU A CA 1
ATOM 834 C C . LEU A 1 100 ? 5.339 -3.249 -5.872 1.00 92.50 100 LEU A C 1
ATOM 836 O O . LEU A 1 100 ? 6.425 -2.718 -6.101 1.00 92.50 100 LEU A O 1
ATOM 840 N N . VAL A 1 101 ? 5.101 -4.522 -6.177 1.00 93.75 101 VAL A N 1
ATOM 841 C CA . VAL A 1 101 ? 5.975 -5.390 -6.968 1.00 93.75 101 VAL A CA 1
ATOM 842 C C . VAL A 1 101 ? 5.159 -5.931 -8.133 1.00 93.75 101 VAL A C 1
ATOM 844 O O . VAL A 1 101 ? 4.308 -6.809 -7.947 1.00 93.75 101 VAL A O 1
ATOM 847 N N . PHE A 1 102 ? 5.442 -5.413 -9.328 1.00 96.50 102 PHE A N 1
ATOM 848 C CA . PHE A 1 102 ? 4.750 -5.804 -10.551 1.00 96.50 102 PHE A CA 1
ATOM 849 C C . PHE A 1 102 ? 5.092 -7.246 -10.929 1.00 96.50 102 PHE A C 1
ATOM 851 O O . PHE A 1 102 ? 6.258 -7.642 -10.988 1.00 96.50 102 PHE A O 1
ATOM 858 N N . GLN A 1 103 ? 4.056 -8.037 -11.184 1.00 95.62 103 GLN A N 1
ATOM 859 C CA . GLN A 1 103 ? 4.139 -9.433 -11.597 1.00 95.62 103 GLN A CA 1
ATOM 860 C C . GLN A 1 103 ? 3.309 -9.652 -12.856 1.00 95.62 103 GLN A C 1
ATOM 862 O O . GLN A 1 103 ? 2.471 -8.830 -13.208 1.00 95.62 103 GLN A O 1
ATOM 867 N N . SER A 1 104 ? 3.548 -10.775 -13.526 1.00 96.12 104 SER A N 1
ATOM 868 C CA . SER A 1 104 ? 2.862 -11.175 -14.751 1.00 96.12 104 SER A CA 1
ATOM 869 C C . SER A 1 104 ? 2.262 -12.562 -14.559 1.00 96.12 104 SER A C 1
ATOM 871 O O . SER A 1 104 ? 2.983 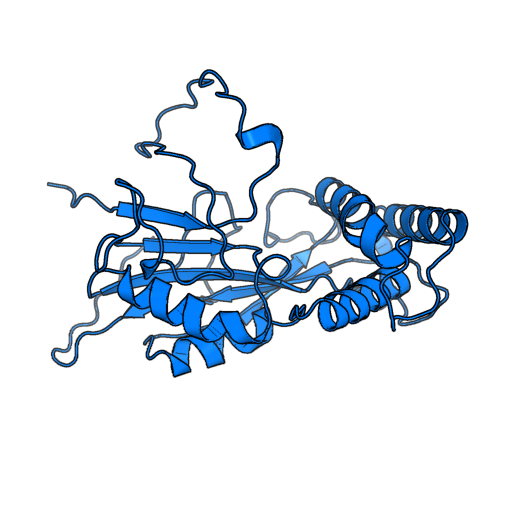-13.503 -14.225 1.00 96.12 104 SER A O 1
ATOM 873 N N . ASP A 1 105 ? 0.953 -12.702 -14.772 1.00 94.94 105 ASP A N 1
ATOM 874 C CA . ASP A 1 105 ? 0.241 -13.976 -14.592 1.00 94.94 105 ASP A CA 1
ATOM 875 C C . ASP A 1 105 ? 0.708 -15.055 -15.582 1.00 94.94 105 ASP A C 1
ATOM 877 O O . ASP A 1 105 ? 0.792 -16.231 -15.239 1.00 94.94 105 ASP A O 1
ATOM 881 N N . ASN A 1 106 ? 1.090 -14.652 -16.797 1.00 95.06 106 ASN A N 1
ATOM 882 C CA . ASN A 1 106 ? 1.618 -15.556 -17.821 1.00 95.06 106 ASN A CA 1
ATOM 883 C C . ASN A 1 106 ? 3.156 -15.607 -17.871 1.00 95.06 106 ASN A C 1
ATOM 885 O O . ASN A 1 106 ? 3.712 -16.204 -18.793 1.00 95.06 106 ASN A O 1
ATOM 889 N N . GLY A 1 107 ? 3.844 -14.981 -16.910 1.00 93.75 107 GLY A N 1
ATOM 890 C CA . GLY A 1 107 ? 5.304 -15.002 -16.798 1.00 93.75 107 GLY A CA 1
ATOM 891 C C . GLY A 1 107 ? 6.055 -14.240 -17.895 1.00 93.75 107 GLY A C 1
ATOM 892 O O . GLY A 1 107 ? 7.256 -14.448 -18.055 1.00 93.75 107 GLY A O 1
ATOM 893 N N . ARG A 1 108 ? 5.384 -13.370 -18.662 1.00 94.75 108 ARG A N 1
ATOM 894 C CA . ARG A 1 108 ? 6.008 -12.601 -19.756 1.00 94.75 108 ARG A CA 1
ATOM 895 C C . ARG A 1 108 ? 6.775 -11.365 -19.292 1.00 94.75 108 ARG A C 1
ATOM 897 O O . ARG A 1 108 ? 7.494 -10.783 -20.095 1.00 94.75 108 ARG A O 1
ATOM 904 N N . LEU A 1 109 ? 6.662 -10.995 -18.017 1.00 95.88 109 LEU A N 1
ATOM 905 C CA . LEU A 1 109 ? 7.547 -10.025 -17.373 1.00 95.88 109 LEU A CA 1
ATOM 906 C C . LEU A 1 109 ? 8.725 -10.767 -16.728 1.00 95.88 109 LEU A C 1
ATOM 908 O O . LEU A 1 109 ? 8.573 -11.386 -15.672 1.00 95.88 109 LEU A O 1
ATOM 912 N N . ALA A 1 110 ? 9.896 -10.728 -17.364 1.00 92.94 110 ALA A N 1
ATOM 913 C CA . ALA A 1 110 ? 11.081 -11.402 -16.845 1.00 92.94 110 ALA A CA 1
ATOM 914 C C . ALA A 1 110 ? 11.686 -10.653 -15.634 1.00 92.94 110 ALA A C 1
ATOM 916 O O . ALA A 1 110 ? 11.683 -9.423 -15.592 1.00 92.94 110 ALA A O 1
ATOM 917 N N . PRO A 1 111 ? 12.281 -11.355 -14.653 1.00 94.12 111 PRO A N 1
ATOM 918 C CA . PRO A 1 111 ? 13.024 -10.713 -13.572 1.00 94.12 111 PRO A CA 1
ATOM 919 C C . PRO A 1 111 ? 14.425 -10.285 -14.050 1.00 94.12 111 PRO A C 1
ATOM 921 O O . PRO A 1 111 ? 15.436 -10.868 -13.657 1.00 94.12 111 PRO A O 1
ATOM 924 N N . SER A 1 112 ? 14.486 -9.306 -14.958 1.00 94.50 112 SER A N 1
ATOM 925 C CA . SER A 1 112 ? 15.705 -8.901 -15.673 1.00 94.50 112 SER A CA 1
ATOM 926 C C . SER A 1 112 ? 15.939 -7.384 -15.627 1.00 94.50 112 SER A C 1
ATOM 928 O O . SER A 1 112 ? 14.983 -6.621 -15.738 1.00 94.50 112 SER A O 1
ATOM 930 N N . PRO A 1 113 ? 17.201 -6.904 -15.579 1.00 92.44 113 PRO A N 1
ATOM 931 C CA . PRO A 1 113 ? 17.526 -5.478 -15.707 1.00 92.44 113 PRO A CA 1
ATOM 932 C C . PRO A 1 113 ? 17.080 -4.821 -17.025 1.00 92.44 113 PRO A C 1
ATOM 934 O O . PRO A 1 113 ? 17.110 -3.600 -17.133 1.00 92.44 113 PRO A O 1
ATOM 937 N N . SER A 1 114 ? 16.703 -5.614 -18.032 1.00 93.19 114 SER A N 1
ATOM 938 C CA . SER A 1 114 ? 16.129 -5.124 -19.290 1.00 93.19 114 SER A CA 1
ATOM 939 C C . SER A 1 114 ? 14.636 -4.799 -19.202 1.00 93.19 114 SER A C 1
ATOM 941 O O . SER A 1 114 ? 14.101 -4.253 -20.158 1.00 93.19 114 SER A O 1
ATOM 943 N N . GLU A 1 115 ? 13.965 -5.158 -18.105 1.00 96.50 115 GLU A N 1
ATOM 944 C CA . GLU A 1 115 ? 12.516 -5.036 -17.923 1.00 96.50 115 GLU A CA 1
ATOM 945 C C . GLU A 1 115 ? 12.192 -3.825 -17.029 1.00 96.50 115 GLU A C 1
ATOM 947 O O . GLU A 1 115 ? 12.418 -3.884 -15.816 1.00 96.50 115 GLU A O 1
ATOM 952 N N . PRO A 1 116 ? 11.677 -2.710 -17.581 1.00 96.50 116 PRO A N 1
ATOM 953 C CA . PRO A 1 116 ? 11.474 -1.470 -16.830 1.00 96.50 116 PRO A CA 1
ATOM 954 C C . PRO A 1 116 ? 10.626 -1.597 -15.555 1.00 96.50 116 PRO A C 1
ATOM 956 O O . PRO A 1 116 ? 11.019 -1.059 -14.522 1.00 96.50 116 PRO A O 1
ATOM 959 N N . LEU A 1 117 ? 9.505 -2.331 -15.576 1.00 97.06 117 LEU A N 1
ATOM 960 C CA . LEU A 1 117 ? 8.656 -2.551 -14.393 1.00 97.06 117 LEU A CA 1
ATOM 961 C C . LEU A 1 117 ? 9.358 -3.374 -13.309 1.00 97.06 117 LEU A C 1
ATOM 963 O O . LEU A 1 117 ? 9.166 -3.125 -12.115 1.00 97.06 117 LEU A O 1
ATOM 967 N N . PHE A 1 118 ? 10.187 -4.341 -13.707 1.00 96.06 118 PHE A N 1
ATOM 968 C CA . PHE A 1 118 ? 11.004 -5.101 -12.764 1.00 96.06 118 PHE A CA 1
ATOM 969 C C . PHE A 1 118 ? 12.067 -4.202 -12.126 1.00 96.06 118 PHE A C 1
ATOM 971 O O . PHE A 1 118 ? 12.205 -4.180 -10.903 1.00 96.06 118 PHE A O 1
ATOM 978 N N . VAL A 1 119 ? 12.776 -3.415 -12.942 1.00 94.06 119 VAL A N 1
ATOM 979 C CA . VAL A 1 119 ? 13.779 -2.453 -12.465 1.00 94.06 119 VAL A CA 1
ATOM 980 C C . VAL A 1 119 ? 13.145 -1.452 -11.501 1.00 94.06 119 VAL A C 1
ATOM 982 O O . VAL A 1 119 ? 13.684 -1.241 -10.415 1.00 94.06 119 VAL A O 1
ATOM 985 N N . TRP A 1 120 ? 11.984 -0.894 -11.849 1.00 95.19 120 TRP A N 1
ATOM 986 C CA . TRP A 1 120 ? 11.242 0.021 -10.984 1.00 95.19 120 TRP A CA 1
ATOM 987 C C . TRP A 1 120 ? 10.871 -0.636 -9.647 1.00 95.19 120 TRP A C 1
ATOM 989 O O . TRP A 1 120 ? 11.132 -0.059 -8.592 1.00 95.19 120 TRP A O 1
ATOM 999 N N . SER A 1 121 ? 10.351 -1.872 -9.669 1.00 95.31 121 SER A N 1
ATOM 1000 C CA . SER A 1 121 ? 9.973 -2.612 -8.450 1.00 95.31 121 SER A CA 1
ATOM 1001 C C . SER A 1 121 ? 11.171 -2.849 -7.523 1.00 95.31 121 SER A C 1
ATOM 1003 O O . SER A 1 121 ? 11.062 -2.725 -6.301 1.00 95.31 121 SER A O 1
ATOM 1005 N N . GLU A 1 122 ? 12.338 -3.168 -8.089 1.00 92.44 122 GLU A N 1
ATOM 1006 C CA . GLU A 1 122 ? 13.563 -3.374 -7.314 1.00 92.44 122 GLU A CA 1
ATOM 1007 C C . GLU A 1 122 ? 14.119 -2.074 -6.729 1.00 92.44 122 GLU A C 1
ATOM 1009 O O . GLU A 1 122 ? 14.593 -2.074 -5.587 1.00 92.44 122 GLU A O 1
ATOM 1014 N N . TRP A 1 123 ? 14.031 -0.964 -7.469 1.00 90.75 123 TRP A N 1
ATOM 1015 C CA . TRP A 1 123 ? 14.347 0.359 -6.933 1.00 90.75 123 TRP A CA 1
ATOM 1016 C C . TRP A 1 123 ? 13.416 0.720 -5.782 1.00 90.75 123 TRP A C 1
ATOM 1018 O O . TRP A 1 123 ? 13.908 0.997 -4.690 1.00 90.75 123 TRP A O 1
ATOM 1028 N N . TYR A 1 124 ? 12.099 0.603 -5.972 1.00 91.88 124 TYR A N 1
ATOM 1029 C CA . TYR A 1 124 ? 11.113 0.849 -4.922 1.00 91.88 124 TYR A CA 1
ATOM 1030 C C . TYR A 1 124 ? 11.419 0.065 -3.649 1.00 91.88 124 TYR A C 1
ATOM 1032 O O . TYR A 1 124 ? 11.594 0.646 -2.575 1.00 91.88 124 TYR A O 1
ATOM 1040 N N . ARG A 1 125 ? 11.566 -1.257 -3.770 1.00 91.25 125 ARG A N 1
ATOM 1041 C CA . ARG A 1 125 ? 11.815 -2.130 -2.623 1.00 91.25 125 ARG A CA 1
ATOM 1042 C C . ARG A 1 125 ? 13.081 -1.729 -1.868 1.00 91.25 125 ARG A C 1
ATOM 1044 O O . ARG A 1 125 ? 13.071 -1.699 -0.638 1.00 91.25 125 ARG A O 1
ATOM 1051 N N . HIS A 1 126 ? 14.171 -1.463 -2.585 1.00 88.38 126 HIS A N 1
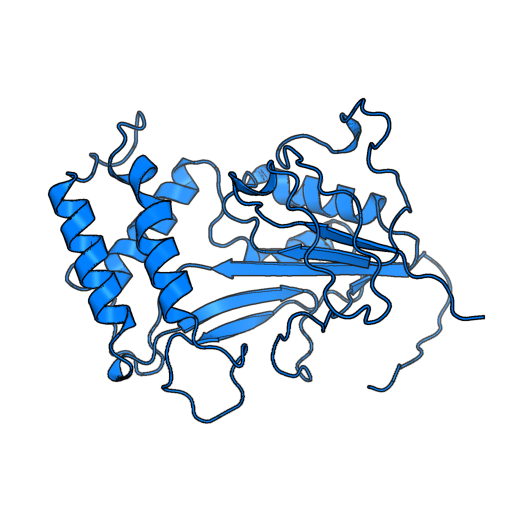ATOM 1052 C CA . HIS A 1 126 ? 15.449 -1.115 -1.973 1.00 88.38 126 HIS A CA 1
ATOM 1053 C C . HIS A 1 126 ? 15.394 0.245 -1.276 1.00 88.38 126 HIS A C 1
ATOM 1055 O O . HIS A 1 126 ? 15.790 0.367 -0.118 1.00 88.38 126 HIS A O 1
ATOM 1061 N N . THR A 1 127 ? 14.855 1.245 -1.963 1.00 86.56 127 THR A N 1
ATOM 1062 C CA . THR A 1 127 ? 14.715 2.602 -1.452 1.00 86.56 127 THR A CA 1
ATOM 1063 C C . THR A 1 127 ? 13.837 2.647 -0.204 1.00 86.56 127 THR A C 1
ATOM 1065 O O . THR A 1 127 ? 14.237 3.233 0.799 1.00 86.56 127 THR A O 1
ATOM 1068 N N . MET A 1 128 ? 12.667 2.001 -0.224 1.00 88.62 128 MET A N 1
ATOM 1069 C CA . MET A 1 128 ? 11.770 1.978 0.934 1.00 88.62 128 MET A CA 1
ATOM 1070 C C . MET A 1 128 ? 12.467 1.400 2.170 1.00 88.62 128 MET A C 1
ATOM 1072 O O . MET A 1 128 ? 12.393 1.982 3.250 1.00 88.62 128 MET A O 1
ATOM 1076 N N . GLN A 1 129 ? 13.233 0.319 2.002 1.00 90.06 129 GLN A N 1
ATOM 1077 C CA . GLN A 1 129 ? 14.022 -0.270 3.088 1.00 90.06 129 GLN A CA 1
ATOM 1078 C C . GLN A 1 129 ? 15.078 0.698 3.642 1.00 90.06 129 GLN A C 1
ATOM 1080 O O . GLN A 1 129 ? 15.294 0.743 4.852 1.00 90.06 129 GLN A O 1
ATOM 1085 N N . GLN A 1 130 ? 15.720 1.496 2.785 1.00 86.31 130 GLN A N 1
ATOM 1086 C CA . GLN A 1 130 ? 16.685 2.512 3.218 1.00 86.31 130 GLN A CA 1
ATOM 1087 C C . GLN A 1 130 ? 16.028 3.694 3.942 1.00 86.31 130 GLN A C 1
ATOM 1089 O O . GLN A 1 130 ? 16.670 4.333 4.772 1.00 86.31 130 GLN A O 1
ATOM 1094 N N . CYS A 1 131 ? 14.754 3.968 3.663 1.00 86.06 131 CYS A N 1
ATOM 1095 C CA . CYS A 1 131 ? 13.956 5.000 4.324 1.00 86.06 131 CYS A CA 1
ATOM 1096 C C . CYS A 1 131 ? 13.247 4.507 5.603 1.00 86.06 131 CYS A C 1
ATOM 1098 O O . CYS A 1 131 ? 12.276 5.128 6.036 1.00 86.06 131 CYS A O 1
ATOM 1100 N N . ASP A 1 132 ? 13.708 3.400 6.203 1.00 92.25 132 ASP A N 1
ATOM 1101 C CA . ASP A 1 132 ? 13.080 2.752 7.368 1.00 92.25 132 ASP A CA 1
ATOM 1102 C C . ASP A 1 132 ? 11.605 2.377 7.121 1.00 92.25 132 ASP A C 1
ATOM 1104 O O . ASP A 1 132 ? 10.782 2.385 8.033 1.00 92.25 132 ASP A O 1
ATOM 1108 N N . LYS A 1 133 ? 11.242 2.024 5.884 1.00 93.56 133 LYS A N 1
ATOM 1109 C CA . LYS A 1 133 ? 9.910 1.513 5.529 1.00 93.56 133 LYS A CA 1
ATOM 1110 C C . LYS A 1 133 ? 9.960 0.022 5.230 1.00 93.56 133 LYS A C 1
ATOM 1112 O O . LYS A 1 133 ? 10.983 -0.526 4.812 1.00 93.56 133 LYS A O 1
ATOM 1117 N N . ASN A 1 134 ? 8.816 -0.636 5.393 1.00 95.12 134 ASN A N 1
ATOM 1118 C CA . ASN A 1 134 ? 8.665 -2.047 5.069 1.00 95.12 134 ASN A CA 1
ATOM 1119 C C . ASN A 1 134 ? 7.713 -2.227 3.872 1.00 95.12 134 ASN A C 1
ATOM 1121 O O . ASN A 1 134 ? 6.506 -2.346 4.080 1.00 95.12 134 ASN A O 1
ATOM 1125 N N . PRO A 1 135 ? 8.229 -2.337 2.631 1.00 92.62 135 PRO A N 1
ATOM 1126 C CA . PRO A 1 135 ? 7.396 -2.509 1.433 1.00 92.62 135 PRO A CA 1
ATOM 1127 C C . PRO A 1 135 ? 6.672 -3.868 1.382 1.00 92.62 135 PRO A C 1
ATOM 1129 O O . PRO A 1 135 ? 5.916 -4.143 0.457 1.00 92.62 135 PRO A O 1
ATOM 1132 N N . ARG A 1 136 ? 6.923 -4.753 2.357 1.00 95.06 136 ARG A N 1
ATOM 1133 C CA . ARG A 1 136 ? 6.295 -6.074 2.490 1.00 95.06 136 ARG A CA 1
ATOM 1134 C C . ARG A 1 136 ? 5.404 -6.180 3.724 1.00 95.06 136 ARG A C 1
ATOM 1136 O O . ARG A 1 136 ? 5.083 -7.294 4.138 1.00 95.06 136 ARG A O 1
ATOM 1143 N N . ILE A 1 137 ? 5.015 -5.054 4.324 1.00 96.12 137 ILE A N 1
ATOM 1144 C CA . ILE A 1 137 ? 4.239 -5.053 5.567 1.00 96.12 137 ILE A CA 1
ATOM 1145 C C . ILE A 1 137 ? 2.925 -5.833 5.455 1.00 96.12 137 ILE A C 1
ATOM 1147 O O . ILE A 1 137 ? 2.562 -6.524 6.404 1.00 96.12 137 ILE A O 1
ATOM 1151 N N . GLY A 1 138 ? 2.281 -5.828 4.281 1.00 94.50 138 GLY A N 1
ATOM 1152 C CA . GLY A 1 138 ? 1.067 -6.604 4.012 1.00 94.50 138 GLY A CA 1
ATOM 1153 C C . GLY A 1 138 ? 1.183 -8.083 4.407 1.00 94.50 138 GLY A C 1
ATOM 1154 O O . GLY A 1 138 ? 0.282 -8.643 5.029 1.00 94.50 138 GLY A O 1
ATOM 1155 N N . ARG A 1 139 ? 2.352 -8.696 4.164 1.00 95.25 139 ARG A N 1
ATOM 1156 C CA . ARG A 1 139 ? 2.650 -10.096 4.522 1.00 95.25 139 ARG A CA 1
ATOM 1157 C C . ARG A 1 139 ? 2.709 -10.342 6.031 1.00 95.25 139 ARG A C 1
ATOM 1159 O O . ARG A 1 139 ? 2.573 -11.479 6.468 1.00 95.25 139 ARG A O 1
ATOM 1166 N N . LEU A 1 140 ? 2.968 -9.297 6.815 1.00 95.75 140 LEU A N 1
ATOM 1167 C CA . LEU A 1 140 ? 3.162 -9.359 8.263 1.00 95.75 140 LEU A CA 1
ATOM 1168 C C . LEU A 1 140 ? 1.926 -8.914 9.050 1.00 95.75 140 LEU A C 1
ATOM 1170 O O . LEU A 1 140 ? 1.908 -9.085 10.269 1.00 95.75 140 LEU A O 1
ATOM 1174 N N . LEU A 1 141 ? 0.889 -8.384 8.388 1.00 94.19 141 LEU A N 1
ATOM 1175 C CA . LEU A 1 141 ? -0.319 -7.893 9.060 1.00 94.19 141 LEU A CA 1
ATOM 1176 C C . LEU A 1 141 ? -0.944 -8.962 9.957 1.00 94.19 141 LEU A C 1
ATOM 1178 O O . LEU A 1 141 ? -1.228 -8.682 11.116 1.00 94.19 141 LEU A O 1
ATOM 1182 N N . GLY A 1 142 ? -1.073 -10.203 9.472 1.00 91.69 142 GLY A N 1
ATOM 1183 C CA . GLY A 1 142 ? -1.641 -11.300 10.262 1.00 91.69 142 GLY A CA 1
ATOM 1184 C C . GLY A 1 142 ? -0.863 -11.558 11.553 1.00 91.69 142 GLY A C 1
ATOM 1185 O O . GLY A 1 142 ? -1.446 -11.613 12.634 1.00 91.69 142 GLY A O 1
ATOM 1186 N N . GLN A 1 143 ? 0.469 -11.617 11.459 1.00 93.94 143 GLN A N 1
ATOM 1187 C CA . GLN A 1 143 ? 1.340 -11.775 12.623 1.00 93.94 143 GLN A CA 1
ATOM 1188 C C . GLN A 1 143 ? 1.222 -10.583 13.584 1.00 93.94 143 GLN A C 1
ATOM 1190 O O . GLN A 1 143 ? 1.165 -10.772 14.799 1.00 93.94 143 GLN A O 1
ATOM 1195 N N . HIS A 1 144 ? 1.203 -9.354 13.066 1.00 94.69 144 HIS A N 1
ATOM 1196 C CA . HIS A 1 144 ? 1.110 -8.157 13.896 1.00 94.69 144 HIS A CA 1
ATOM 1197 C C . HIS A 1 144 ? -0.233 -8.067 14.624 1.00 94.69 144 HIS A C 1
ATOM 1199 O O . HIS A 1 144 ? -0.233 -7.877 15.840 1.00 94.69 144 HIS A O 1
ATOM 1205 N N . LEU A 1 145 ? -1.346 -8.291 13.925 1.00 93.12 145 LEU A N 1
ATOM 1206 C CA . LEU A 1 145 ? -2.692 -8.322 14.499 1.00 93.12 145 LEU A CA 1
ATOM 1207 C C . LEU A 1 145 ? -2.797 -9.369 15.617 1.00 93.12 145 LEU A C 1
ATOM 1209 O O . LEU A 1 145 ? -3.201 -9.040 16.733 1.00 93.12 145 LEU A O 1
ATOM 1213 N N . GLN A 1 146 ? -2.338 -10.600 15.371 1.00 90.94 146 GLN A N 1
ATOM 1214 C CA . GLN A 1 146 ? -2.309 -11.654 16.394 1.00 90.94 146 GLN A CA 1
ATOM 1215 C C . GLN A 1 146 ? -1.442 -11.257 17.598 1.00 90.94 146 GLN A C 1
ATOM 1217 O O . GLN A 1 146 ? -1.841 -11.449 18.745 1.00 90.94 146 GLN A O 1
ATOM 1222 N N . SER A 1 147 ? -0.273 -10.652 17.359 1.00 92.31 147 SER A N 1
ATOM 1223 C CA . SER A 1 147 ? 0.646 -10.248 18.433 1.00 92.31 147 SER A CA 1
ATOM 1224 C C . SER A 1 147 ? 0.104 -9.139 19.340 1.00 92.31 147 SER A C 1
ATOM 1226 O O . SER A 1 147 ? 0.528 -9.038 20.489 1.00 92.31 147 SER A O 1
ATOM 1228 N N . GLU A 1 148 ? -0.825 -8.319 18.842 1.00 92.94 148 GLU A N 1
ATOM 1229 C CA . GLU A 1 148 ? -1.519 -7.289 19.626 1.00 92.94 148 GLU A CA 1
ATOM 1230 C C . GLU A 1 148 ? -2.863 -7.798 20.193 1.00 92.94 148 GLU A C 1
ATOM 1232 O O . GLU A 1 148 ? -3.619 -7.054 20.825 1.00 92.94 148 GLU A O 1
ATOM 1237 N N . GLY A 1 149 ? -3.149 -9.094 20.025 1.00 88.88 149 GLY A N 1
ATOM 1238 C CA . GLY A 1 149 ? -4.285 -9.797 20.616 1.00 88.88 149 GLY A CA 1
ATOM 1239 C C . GLY A 1 149 ? -5.617 -9.516 19.928 1.00 88.88 149 GLY A C 1
ATOM 1240 O O . GLY A 1 149 ? -6.631 -9.427 20.617 1.00 88.88 149 GLY A O 1
ATOM 1241 N N . PHE A 1 150 ? -5.619 -9.272 18.617 1.00 86.56 150 PHE A N 1
ATOM 1242 C CA . PHE A 1 150 ? -6.850 -9.371 17.835 1.00 86.56 150 PHE A CA 1
ATOM 1243 C C . PHE A 1 150 ? -7.249 -10.845 17.700 1.00 86.56 150 PHE A C 1
ATOM 1245 O O . PHE A 1 150 ? -6.392 -11.700 17.466 1.00 86.56 150 PHE A O 1
ATOM 1252 N N . ASP A 1 151 ? -8.545 -11.127 17.817 1.00 78.00 151 ASP A N 1
ATOM 1253 C CA . ASP A 1 151 ? -9.110 -12.454 17.572 1.00 78.00 151 ASP A CA 1
ATOM 1254 C C . ASP A 1 151 ? -9.616 -12.546 16.127 1.00 78.00 151 ASP A C 1
ATOM 1256 O O . ASP A 1 151 ? -9.761 -11.535 15.448 1.00 78.00 151 ASP A O 1
ATOM 1260 N N . SER A 1 152 ? -9.912 -13.753 15.635 1.00 80.88 152 SER A N 1
ATOM 1261 C CA . SER A 1 152 ? -10.483 -13.957 14.285 1.00 80.88 152 SER A CA 1
ATOM 1262 C C . SER A 1 152 ? -9.658 -13.322 13.151 1.00 80.88 152 SER A C 1
ATOM 1264 O O . SER A 1 152 ? -10.198 -12.808 12.173 1.00 80.88 152 SER A O 1
ATOM 1266 N N . VAL A 1 153 ? -8.329 -13.338 13.284 1.00 83.75 153 VAL A N 1
ATOM 1267 C CA . VAL A 1 153 ? -7.418 -12.767 12.288 1.00 83.75 153 VAL A CA 1
ATOM 1268 C C . VAL A 1 153 ? -7.341 -13.685 11.071 1.00 83.75 153 VAL A C 1
ATOM 1270 O O . VAL A 1 153 ? -6.749 -14.762 11.138 1.00 83.75 153 VAL A O 1
ATOM 1273 N N . SER A 1 154 ? -7.880 -13.221 9.948 1.00 84.56 154 SER A N 1
ATOM 1274 C CA . SER A 1 154 ? -7.665 -13.812 8.627 1.00 84.56 154 SER A CA 1
ATOM 1275 C C . SER A 1 154 ? -6.949 -12.791 7.755 1.00 84.56 154 SER A C 1
ATOM 1277 O O . SER A 1 154 ? -7.404 -11.662 7.662 1.00 84.56 154 SER A O 1
ATOM 1279 N N . VAL A 1 155 ? -5.822 -13.133 7.138 1.00 87.56 155 VAL A N 1
ATOM 1280 C CA . VAL A 1 155 ? -5.102 -12.227 6.228 1.00 87.56 155 VAL A CA 1
ATOM 1281 C C . VAL A 1 155 ? -4.657 -13.022 5.020 1.00 87.56 155 VAL A C 1
ATOM 1283 O O . VAL A 1 155 ? -4.135 -14.126 5.168 1.00 87.56 155 VAL A O 1
ATOM 1286 N N . GLY A 1 156 ? -4.832 -12.459 3.832 1.00 87.31 156 GLY A N 1
ATOM 1287 C CA . GLY A 1 156 ? -4.473 -13.139 2.600 1.00 87.31 156 GLY A CA 1
ATOM 1288 C C . GLY A 1 156 ? -4.180 -12.172 1.460 1.00 87.31 156 GLY A C 1
ATOM 1289 O O . GLY A 1 156 ? -4.672 -11.038 1.466 1.00 87.31 156 GLY A O 1
ATOM 1290 N N . PRO A 1 157 ? -3.352 -12.604 0.496 1.00 90.62 157 PRO A N 1
ATOM 1291 C CA . PRO A 1 157 ? -3.092 -11.839 -0.708 1.00 90.62 157 PRO A CA 1
ATOM 1292 C C . PRO A 1 157 ? -4.289 -11.911 -1.664 1.00 90.62 157 PRO A C 1
ATOM 1294 O O . PRO A 1 157 ? -4.893 -12.966 -1.861 1.00 90.62 157 PRO A O 1
ATOM 1297 N N . ARG A 1 158 ? -4.576 -10.792 -2.319 1.00 88.69 158 ARG A N 1
ATOM 1298 C CA . ARG A 1 158 ? -5.441 -10.672 -3.488 1.00 88.69 158 ARG A CA 1
ATOM 1299 C C . ARG A 1 158 ? -4.654 -10.055 -4.629 1.00 88.69 158 ARG A C 1
ATOM 1301 O O . ARG A 1 158 ? -3.818 -9.176 -4.418 1.00 88.69 158 ARG A O 1
ATOM 1308 N N . ARG A 1 159 ? -4.959 -10.495 -5.847 1.00 90.00 159 ARG A N 1
ATOM 1309 C CA . ARG A 1 159 ? -4.378 -9.912 -7.051 1.00 90.00 159 ARG A CA 1
ATOM 1310 C C . ARG A 1 159 ? -5.110 -8.622 -7.378 1.00 90.00 159 ARG A C 1
ATOM 1312 O O . ARG A 1 159 ? -6.310 -8.629 -7.631 1.00 90.00 159 ARG A O 1
ATOM 1319 N N . LEU A 1 160 ? -4.363 -7.531 -7.364 1.00 90.81 160 LEU A N 1
ATOM 1320 C CA . LEU A 1 160 ? -4.780 -6.266 -7.928 1.00 90.81 160 LEU A CA 1
ATOM 1321 C C . LEU A 1 160 ? -4.326 -6.251 -9.388 1.00 90.81 160 LEU A C 1
ATOM 1323 O O . LEU A 1 160 ? -3.155 -6.012 -9.687 1.00 90.81 160 LEU A O 1
ATOM 1327 N N . GLU A 1 161 ? -5.246 -6.616 -10.270 1.00 92.25 161 GLU A N 1
ATOM 1328 C CA . GLU A 1 161 ? -5.002 -6.759 -11.702 1.00 92.25 161 GLU A CA 1
ATOM 1329 C C . GLU A 1 161 ? -4.869 -5.384 -12.356 1.00 92.25 161 GLU A C 1
ATOM 1331 O O . GLU A 1 161 ? -5.593 -4.445 -12.033 1.00 92.25 161 GLU A O 1
ATOM 1336 N N . ILE A 1 162 ? -3.897 -5.260 -13.255 1.00 93.06 162 ILE A N 1
ATOM 1337 C CA . ILE A 1 162 ? -3.583 -4.024 -13.961 1.00 93.06 162 ILE A CA 1
ATOM 1338 C C . ILE A 1 162 ? -3.900 -4.248 -15.430 1.00 93.06 162 ILE A C 1
ATOM 1340 O O . ILE A 1 162 ? -3.271 -5.082 -16.083 1.00 93.06 162 ILE A O 1
ATOM 1344 N N . GLY A 1 163 ? -4.853 -3.479 -15.943 1.00 89.38 163 GLY A N 1
ATOM 1345 C CA . GLY A 1 163 ? -5.369 -3.633 -17.289 1.00 89.38 163 GLY A CA 1
ATOM 1346 C C . GLY A 1 163 ? -6.584 -4.543 -17.387 1.00 89.38 163 GLY A C 1
ATOM 1347 O O . GLY A 1 163 ? -7.216 -4.889 -16.394 1.00 89.38 163 GLY A O 1
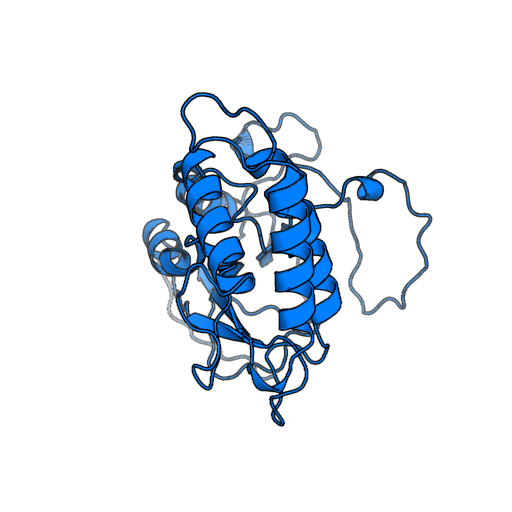ATOM 1348 N N . ARG A 1 164 ? -6.952 -4.889 -18.620 1.00 84.00 164 ARG A N 1
ATOM 1349 C CA . ARG A 1 164 ? -8.224 -5.552 -18.958 1.00 84.00 164 ARG A CA 1
ATOM 1350 C C . ARG A 1 164 ? -7.974 -6.926 -19.562 1.00 84.00 164 ARG A C 1
ATOM 1352 O O . ARG A 1 164 ? -8.477 -7.259 -20.633 1.00 84.00 164 ARG A O 1
ATOM 1359 N N . TRP A 1 165 ? -7.137 -7.707 -18.892 1.00 86.25 165 TRP A N 1
ATOM 1360 C CA . TRP A 1 165 ? -6.730 -9.032 -19.359 1.00 86.25 165 TRP A CA 1
ATOM 1361 C C . TRP A 1 165 ? -7.431 -10.184 -18.631 1.00 86.25 165 TRP A C 1
ATOM 1363 O O . TRP A 1 165 ? -7.350 -11.321 -19.099 1.00 86.25 165 TRP A O 1
ATOM 1373 N N . ASN A 1 166 ? -8.130 -9.912 -17.525 1.00 77.38 166 ASN A N 1
ATOM 1374 C CA . ASN A 1 166 ? -9.021 -10.870 -16.878 1.00 77.38 166 ASN A CA 1
ATOM 1375 C C . ASN A 1 166 ? -10.471 -10.647 -17.346 1.00 77.38 166 ASN A C 1
ATOM 1377 O O . ASN A 1 166 ? -10.897 -9.515 -17.561 1.00 77.38 166 ASN A O 1
ATOM 1381 N N . SER A 1 167 ? -11.218 -11.735 -17.545 1.00 62.66 167 SER A N 1
ATOM 1382 C CA . SER A 1 167 ? -12.633 -11.721 -17.954 1.00 62.66 167 SER A CA 1
ATOM 1383 C C . SER A 1 167 ? -13.603 -11.967 -16.789 1.00 62.66 167 SER A C 1
ATOM 1385 O O . SER A 1 167 ? -14.813 -11.953 -17.003 1.00 62.66 167 SER A O 1
ATOM 1387 N N . GLY A 1 168 ? -13.093 -12.251 -15.585 1.00 66.12 168 GLY A N 1
ATOM 1388 C CA . GLY A 1 168 ? -13.889 -12.406 -14.363 1.00 66.12 168 GLY A CA 1
ATOM 1389 C C . GLY A 1 168 ? -14.004 -11.108 -13.553 1.00 66.12 168 GLY A C 1
ATOM 1390 O O . GLY A 1 168 ? -13.339 -10.129 -13.888 1.00 66.12 168 GLY A O 1
ATOM 1391 N N . PRO A 1 169 ? -14.816 -11.092 -12.476 1.00 58.97 169 PRO A N 1
ATOM 1392 C CA . PRO A 1 169 ? -14.837 -9.973 -11.541 1.00 58.97 169 PRO A CA 1
ATOM 1393 C C . PRO A 1 169 ? -13.458 -9.870 -10.879 1.00 58.97 169 PRO A C 1
ATOM 1395 O O . PRO A 1 169 ? -13.092 -10.704 -10.046 1.00 58.97 169 PRO A O 1
ATOM 1398 N N . GLY A 1 170 ? -12.671 -8.887 -11.313 1.00 61.88 170 GLY A N 1
ATOM 1399 C CA . GLY A 1 170 ? -11.405 -8.537 -10.683 1.00 61.88 170 GLY A CA 1
ATOM 1400 C C . GLY A 1 170 ? -11.628 -8.003 -9.268 1.00 61.88 170 GLY A C 1
ATOM 1401 O O . GLY A 1 170 ? -12.757 -7.797 -8.818 1.00 61.88 170 GLY A O 1
ATOM 1402 N N . LEU A 1 171 ? -10.534 -7.750 -8.545 1.00 69.81 171 LEU A N 1
ATOM 1403 C CA . LEU A 1 171 ? -10.620 -7.130 -7.220 1.00 69.81 171 LEU A CA 1
ATOM 1404 C C . LEU A 1 171 ? -11.317 -5.761 -7.267 1.00 69.81 171 LEU A C 1
ATOM 1406 O O . LEU A 1 171 ? -12.010 -5.395 -6.324 1.00 69.81 171 LEU A O 1
ATOM 1410 N N . LEU A 1 172 ? -11.118 -5.022 -8.354 1.00 72.31 172 LEU A N 1
ATOM 1411 C CA . LEU A 1 172 ? -11.777 -3.760 -8.654 1.00 72.31 172 LEU A CA 1
ATOM 1412 C C . LEU A 1 172 ? -12.482 -3.897 -10.001 1.00 72.31 172 LEU A C 1
ATOM 1414 O O . LEU A 1 172 ? -11.981 -4.585 -10.888 1.00 72.31 172 LEU A O 1
ATOM 1418 N N . ASP A 1 173 ? -13.605 -3.200 -10.157 1.00 69.75 173 ASP A N 1
ATOM 1419 C CA . ASP A 1 173 ? -14.337 -3.127 -11.432 1.00 69.75 173 ASP A CA 1
ATOM 1420 C C . ASP A 1 173 ? -13.725 -2.094 -12.407 1.00 69.75 173 ASP A C 1
ATOM 1422 O O . ASP A 1 173 ? -14.077 -2.008 -13.582 1.00 69.75 173 ASP A O 1
ATOM 1426 N N . THR A 1 174 ? -12.752 -1.311 -11.930 1.00 78.75 174 THR A N 1
ATOM 1427 C CA . THR A 1 174 ? -12.109 -0.231 -12.687 1.00 78.75 174 THR A CA 1
ATOM 1428 C C . THR A 1 174 ? -10.664 -0.575 -13.030 1.00 78.75 174 THR A C 1
ATOM 1430 O O . THR A 1 174 ? -9.906 -1.070 -12.196 1.00 78.75 174 THR A O 1
ATOM 1433 N N . ASP A 1 175 ? -10.251 -0.239 -14.255 1.00 86.75 175 ASP A N 1
ATOM 1434 C CA . ASP A 1 175 ? -8.855 -0.338 -14.683 1.00 86.75 175 ASP A CA 1
ATOM 1435 C C . ASP A 1 175 ? -7.988 0.707 -13.959 1.00 86.75 175 ASP A C 1
ATOM 1437 O O . ASP A 1 175 ? -8.174 1.916 -14.103 1.00 86.75 175 ASP A O 1
ATOM 1441 N N . ILE A 1 176 ? -7.006 0.229 -13.200 1.00 89.06 176 ILE A N 1
ATOM 1442 C CA . ILE A 1 176 ? -6.110 1.043 -12.370 1.00 89.06 176 ILE A CA 1
ATOM 1443 C C . ILE A 1 176 ? -4.842 1.519 -13.086 1.00 89.06 176 ILE A C 1
ATOM 1445 O O . ILE A 1 176 ? -3.959 2.095 -12.443 1.00 89.06 176 ILE A O 1
ATOM 1449 N N . ARG A 1 177 ? -4.700 1.279 -14.397 1.00 92.50 177 ARG A N 1
ATOM 1450 C CA . ARG A 1 177 ? -3.508 1.675 -15.170 1.00 92.50 177 ARG A CA 1
ATOM 1451 C C . ARG A 1 177 ? -3.128 3.142 -14.982 1.00 92.50 177 ARG A C 1
ATOM 1453 O O . ARG A 1 177 ? -1.947 3.438 -14.819 1.00 92.50 177 ARG A O 1
ATOM 1460 N N . ALA A 1 178 ? -4.105 4.048 -14.986 1.00 90.62 178 ALA A N 1
ATOM 1461 C CA . ALA A 1 178 ? -3.861 5.479 -14.807 1.00 90.62 178 ALA A CA 1
ATOM 1462 C C . ALA A 1 178 ? -3.262 5.782 -13.422 1.00 90.62 178 ALA A C 1
ATOM 1464 O O . ALA A 1 178 ? -2.245 6.472 -13.323 1.00 90.62 178 ALA A O 1
ATOM 1465 N N . THR A 1 179 ? -3.832 5.190 -12.369 1.00 89.38 179 THR A N 1
ATOM 1466 C CA . THR A 1 179 ? -3.324 5.297 -10.996 1.00 89.38 179 THR A CA 1
ATOM 1467 C C . THR A 1 179 ? -1.902 4.756 -10.896 1.00 89.38 179 THR A C 1
ATOM 1469 O O . THR A 1 179 ? -1.014 5.463 -10.430 1.00 89.38 179 THR A O 1
ATOM 1472 N N . MET A 1 180 ? -1.650 3.551 -11.419 1.00 93.75 180 MET A N 1
ATOM 1473 C CA . MET A 1 180 ? -0.316 2.938 -11.399 1.00 93.75 180 MET A CA 1
ATOM 1474 C C . MET A 1 180 ? 0.707 3.753 -12.193 1.00 93.75 180 MET A C 1
ATOM 1476 O O . MET A 1 180 ? 1.841 3.904 -11.749 1.00 93.75 180 MET A O 1
ATOM 1480 N N . SER A 1 181 ? 0.313 4.335 -13.328 1.00 94.44 181 SER A N 1
ATOM 1481 C CA . SER A 1 181 ? 1.175 5.214 -14.125 1.00 94.44 181 SER A CA 1
ATOM 1482 C C . SER A 1 181 ? 1.617 6.448 -13.335 1.00 94.44 181 SER A C 1
ATOM 1484 O O . SER A 1 181 ? 2.799 6.794 -13.365 1.00 94.44 181 SER A O 1
ATOM 1486 N N . LYS A 1 182 ? 0.691 7.075 -12.593 1.00 91.62 182 LYS A N 1
ATOM 1487 C CA . LYS A 1 182 ? 0.983 8.216 -11.712 1.00 91.62 182 LYS A CA 1
ATOM 1488 C C . LYS A 1 182 ? 1.865 7.795 -10.534 1.00 91.62 182 LYS A C 1
ATOM 1490 O O . LYS A 1 182 ? 2.848 8.469 -10.251 1.00 91.62 182 LYS A O 1
ATOM 1495 N N . THR A 1 183 ? 1.571 6.662 -9.892 1.00 90.88 183 THR A N 1
ATOM 1496 C CA . THR A 1 183 ? 2.390 6.113 -8.796 1.00 90.88 183 THR A CA 1
ATOM 1497 C C . THR A 1 183 ? 3.829 5.849 -9.242 1.00 90.88 183 THR A C 1
ATOM 1499 O O . THR A 1 183 ? 4.764 6.251 -8.553 1.00 90.88 183 THR A O 1
ATOM 1502 N N . ILE A 1 184 ? 4.027 5.224 -10.409 1.00 93.12 184 ILE A N 1
ATOM 1503 C CA . ILE A 1 184 ? 5.361 4.948 -10.966 1.00 93.12 184 ILE A CA 1
ATOM 1504 C C . ILE A 1 184 ? 6.164 6.236 -11.172 1.00 93.12 184 ILE A C 1
ATOM 1506 O O . ILE A 1 184 ? 7.374 6.248 -10.936 1.00 93.12 184 ILE A O 1
ATOM 1510 N N . GLU A 1 185 ? 5.500 7.308 -11.600 1.00 89.75 185 GLU A N 1
ATOM 1511 C CA . GLU A 1 185 ? 6.127 8.592 -11.897 1.00 89.75 185 GLU A CA 1
ATOM 1512 C C . GLU A 1 185 ? 6.506 9.389 -10.642 1.00 89.75 185 GLU A C 1
ATOM 1514 O O . GLU A 1 185 ? 7.587 9.984 -10.599 1.00 89.75 185 GLU A O 1
ATOM 1519 N N . THR A 1 186 ? 5.646 9.414 -9.622 1.00 86.94 186 THR A N 1
ATOM 1520 C CA . THR A 1 186 ? 5.796 10.331 -8.481 1.00 86.94 186 THR A CA 1
ATOM 1521 C C . THR A 1 186 ? 6.592 9.738 -7.326 1.00 86.94 186 THR A C 1
ATOM 1523 O O . THR A 1 186 ? 7.380 10.439 -6.689 1.00 86.94 186 THR A O 1
ATOM 1526 N N . LEU A 1 187 ? 6.420 8.445 -7.060 1.00 86.31 187 LEU A N 1
ATOM 1527 C CA . LEU A 1 187 ? 6.854 7.822 -5.813 1.00 86.31 187 LEU A CA 1
ATOM 1528 C C . LEU A 1 187 ? 8.378 7.718 -5.672 1.00 86.31 187 LEU A C 1
ATOM 1530 O O . LEU A 1 187 ? 8.924 7.816 -4.572 1.00 86.31 187 LEU A O 1
ATOM 1534 N N . LEU A 1 188 ? 9.078 7.523 -6.791 1.00 85.75 188 LEU A N 1
ATOM 1535 C CA . LEU A 1 188 ? 10.515 7.256 -6.808 1.00 85.75 188 LEU A CA 1
ATOM 1536 C C . LEU A 1 188 ? 11.376 8.440 -7.237 1.00 85.75 188 LEU A C 1
ATOM 1538 O O . LEU A 1 188 ? 12.599 8.326 -7.175 1.00 85.75 188 LEU A O 1
ATOM 1542 N N . LEU A 1 189 ? 10.785 9.582 -7.598 1.00 82.19 189 LEU A N 1
ATOM 1543 C CA . LEU A 1 189 ? 11.539 10.711 -8.137 1.00 82.19 189 LEU A CA 1
ATOM 1544 C C . LEU A 1 189 ? 12.587 11.216 -7.142 1.00 82.19 189 LEU A C 1
ATOM 1546 O O . LEU A 1 189 ? 13.784 11.172 -7.425 1.00 82.19 189 LEU A O 1
ATOM 1550 N N . TRP A 1 190 ? 12.152 11.666 -5.963 1.00 79.44 190 TRP A N 1
ATOM 1551 C CA . TRP A 1 190 ? 13.077 12.151 -4.938 1.00 79.44 190 TRP A CA 1
ATOM 1552 C C . TRP A 1 190 ? 14.010 11.051 -4.421 1.00 79.44 190 TRP A C 1
ATOM 1554 O O . TRP A 1 190 ? 15.213 11.293 -4.347 1.00 79.44 190 TRP A O 1
ATOM 1564 N N . PRO A 1 191 ? 13.529 9.835 -4.113 1.00 76.38 191 PRO A N 1
ATOM 1565 C CA . PRO A 1 191 ? 14.423 8.815 -3.590 1.00 76.38 191 PRO A CA 1
ATOM 1566 C C . PRO A 1 191 ? 15.437 8.241 -4.596 1.00 76.38 191 PRO A C 1
ATOM 1568 O O . PRO A 1 191 ? 16.480 7.754 -4.173 1.00 76.38 191 PRO A O 1
ATOM 1571 N N . CYS A 1 192 ? 15.165 8.285 -5.907 1.00 73.81 192 CYS A N 1
ATOM 1572 C CA . CYS A 1 192 ? 16.118 7.834 -6.932 1.00 73.81 192 CYS A CA 1
ATOM 1573 C C . CYS A 1 192 ? 17.054 8.949 -7.414 1.00 73.81 192 CYS A C 1
ATOM 1575 O O . CYS A 1 192 ? 18.219 8.670 -7.698 1.00 73.81 192 CYS A O 1
ATOM 1577 N N . ALA A 1 193 ? 16.559 10.188 -7.534 1.00 69.44 193 ALA A N 1
ATOM 1578 C CA . ALA A 1 193 ? 17.331 11.325 -8.049 1.00 69.44 193 ALA A CA 1
ATOM 1579 C C . ALA A 1 193 ? 17.983 12.179 -6.944 1.00 69.44 193 ALA A C 1
ATOM 1581 O O . ALA A 1 193 ? 18.863 12.993 -7.226 1.00 69.44 193 ALA A O 1
ATOM 1582 N N . GLY A 1 194 ? 17.558 12.017 -5.689 1.00 67.00 194 GLY A N 1
ATOM 1583 C CA . GLY A 1 194 ? 18.102 12.717 -4.531 1.00 67.00 194 GLY A CA 1
ATOM 1584 C C . GLY A 1 194 ? 19.388 12.073 -4.011 1.00 67.00 194 GLY A C 1
ATOM 1585 O O . GLY A 1 194 ? 19.536 10.854 -3.976 1.00 67.00 194 GLY A O 1
ATOM 1586 N N . ALA A 1 195 ? 20.333 12.897 -3.555 1.00 57.69 195 ALA A N 1
ATOM 1587 C CA . ALA A 1 195 ? 21.549 12.433 -2.892 1.00 57.69 195 ALA A CA 1
ATOM 1588 C C . ALA A 1 195 ? 21.256 12.046 -1.429 1.00 57.69 195 ALA A C 1
ATOM 1590 O O . ALA A 1 195 ? 21.612 12.767 -0.496 1.00 57.69 195 ALA A O 1
ATOM 1591 N N . LEU A 1 196 ? 20.578 10.919 -1.210 1.00 59.06 196 LEU A N 1
ATOM 1592 C CA . LEU A 1 196 ? 20.429 10.353 0.129 1.00 59.06 196 LEU A CA 1
ATOM 1593 C C . LEU A 1 196 ? 21.779 9.764 0.572 1.00 59.06 196 LEU A C 1
ATOM 1595 O O . LEU A 1 196 ? 22.336 8.869 -0.067 1.00 59.06 196 LEU A O 1
ATOM 1599 N N . ALA A 1 197 ? 22.342 10.302 1.656 1.00 49.91 197 ALA A N 1
ATOM 1600 C CA . ALA A 1 197 ? 23.657 9.906 2.152 1.00 49.91 197 ALA A CA 1
ATOM 1601 C C . ALA A 1 197 ? 23.713 8.395 2.460 1.00 49.91 197 ALA A C 1
ATOM 1603 O O . ALA A 1 197 ? 22.884 7.875 3.202 1.00 49.91 197 ALA A O 1
ATOM 1604 N N . GLY A 1 198 ? 24.709 7.696 1.901 1.00 57.00 198 GLY A N 1
ATOM 1605 C CA . GLY A 1 198 ? 24.940 6.264 2.141 1.00 57.00 198 GLY A CA 1
ATOM 1606 C C . GLY A 1 198 ? 24.104 5.296 1.292 1.00 57.00 198 GLY A C 1
ATOM 1607 O O . GLY A 1 198 ? 24.153 4.092 1.542 1.00 57.00 198 GLY A O 1
ATOM 1608 N N . GLN A 1 199 ? 23.351 5.784 0.301 1.00 60.78 199 GLN A N 1
ATOM 1609 C CA . GLN A 1 199 ? 22.556 4.942 -0.600 1.00 60.78 199 GLN A CA 1
ATOM 1610 C C . GLN A 1 199 ? 23.320 4.533 -1.874 1.00 60.78 199 GLN A C 1
ATOM 1612 O O . GLN A 1 199 ? 24.476 4.915 -2.078 1.00 60.78 199 GLN A O 1
ATOM 1617 N N . ARG A 1 200 ? 22.678 3.713 -2.727 1.00 64.19 200 ARG A N 1
ATOM 1618 C CA . ARG A 1 200 ? 23.152 3.424 -4.096 1.00 64.19 200 ARG A CA 1
ATOM 1619 C C . ARG A 1 200 ? 23.517 4.740 -4.802 1.00 64.19 200 ARG A C 1
ATOM 1621 O O . ARG A 1 200 ? 22.897 5.758 -4.497 1.00 64.19 200 ARG A O 1
ATOM 1628 N N . PRO A 1 201 ? 24.478 4.742 -5.749 1.00 66.06 201 PRO A N 1
ATOM 1629 C CA . PRO A 1 201 ? 24.716 5.934 -6.553 1.00 66.06 201 PRO A CA 1
ATOM 1630 C C . PRO A 1 201 ? 23.377 6.401 -7.148 1.00 66.06 201 PRO A C 1
ATOM 1632 O O . PRO A 1 201 ? 22.633 5.553 -7.657 1.00 66.06 201 PRO A O 1
ATOM 1635 N N . PRO A 1 202 ? 23.045 7.700 -7.029 1.00 73.44 202 PRO A N 1
ATOM 1636 C CA . PRO A 1 202 ? 21.764 8.215 -7.487 1.00 73.44 202 PRO A CA 1
ATOM 1637 C C . PRO A 1 202 ? 21.598 7.914 -8.975 1.00 73.44 202 PRO A C 1
ATOM 1639 O O . PRO A 1 202 ? 22.560 7.966 -9.749 1.00 73.44 202 PRO A O 1
ATOM 1642 N N . MET A 1 203 ? 20.374 7.582 -9.369 1.00 83.12 203 MET A N 1
ATOM 1643 C CA . MET A 1 203 ? 20.033 7.423 -10.774 1.00 83.12 203 MET A CA 1
ATOM 1644 C C . MET A 1 203 ? 20.061 8.803 -11.431 1.00 83.12 203 MET A C 1
ATOM 1646 O O . MET A 1 203 ? 19.542 9.769 -10.867 1.00 83.12 203 MET A O 1
ATOM 1650 N N . SER A 1 204 ? 20.652 8.925 -12.623 1.00 86.38 204 SER A N 1
ATOM 1651 C CA . SER A 1 204 ? 20.583 10.207 -13.324 1.00 86.38 204 SER A CA 1
ATOM 1652 C C . SER A 1 204 ? 19.122 10.535 -13.675 1.00 86.38 204 SER A C 1
ATOM 1654 O O . SER A 1 204 ? 18.336 9.619 -13.939 1.00 86.38 204 SER A O 1
ATOM 1656 N N . PRO A 1 205 ? 18.728 11.820 -13.743 1.00 86.19 205 PRO A N 1
ATOM 1657 C CA . PRO A 1 205 ? 17.373 12.187 -14.155 1.00 86.19 205 PRO A CA 1
ATOM 1658 C C . PRO A 1 205 ? 16.959 11.590 -15.511 1.00 86.19 205 PRO A C 1
ATOM 1660 O O . PRO A 1 205 ? 15.796 11.246 -15.705 1.00 86.19 205 PRO A O 1
ATOM 1663 N N . ASP A 1 206 ? 17.903 11.414 -16.441 1.00 90.00 206 ASP A N 1
ATOM 1664 C CA . ASP A 1 206 ? 17.648 10.775 -17.739 1.00 90.00 206 ASP A CA 1
ATOM 1665 C C . ASP A 1 206 ? 17.370 9.278 -17.610 1.00 90.00 206 ASP A C 1
ATOM 1667 O O . ASP A 1 206 ? 16.423 8.774 -18.211 1.00 90.00 206 ASP A O 1
ATOM 1671 N N . GLN A 1 207 ? 18.151 8.572 -16.788 1.00 90.25 207 GLN A N 1
ATOM 1672 C CA . GLN A 1 207 ? 17.910 7.160 -16.491 1.00 90.25 207 GLN A CA 1
ATOM 1673 C C . GLN A 1 207 ? 16.558 6.966 -15.793 1.00 90.25 207 GLN A C 1
ATOM 1675 O O . GLN A 1 207 ? 15.831 6.034 -16.130 1.00 90.25 207 GLN A O 1
ATOM 1680 N N . TYR A 1 208 ? 16.192 7.875 -14.882 1.00 90.62 208 TYR A N 1
ATOM 1681 C CA . TYR A 1 208 ? 14.899 7.848 -14.198 1.00 90.62 208 TYR A CA 1
ATOM 1682 C C . TYR A 1 208 ? 13.744 8.009 -15.180 1.00 90.62 208 TYR A C 1
ATOM 1684 O O . TYR A 1 208 ? 12.838 7.178 -15.214 1.00 90.62 208 TYR A O 1
ATOM 1692 N N . ARG A 1 209 ? 13.810 9.031 -16.039 1.00 92.38 209 ARG A N 1
ATOM 1693 C CA . ARG A 1 209 ? 12.798 9.257 -17.077 1.00 92.38 209 ARG A CA 1
ATOM 1694 C C . ARG A 1 209 ? 12.674 8.068 -18.024 1.00 9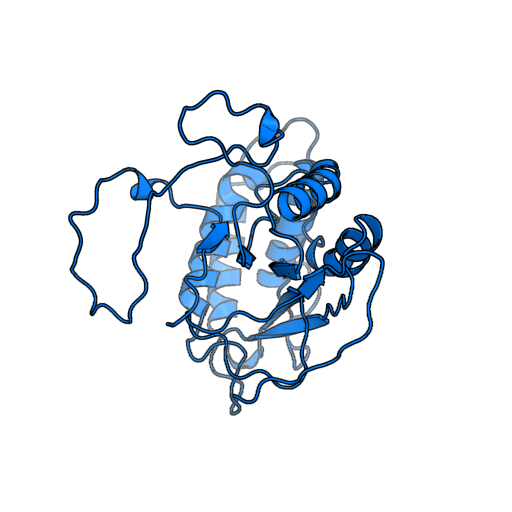2.38 209 ARG A C 1
ATOM 1696 O O . ARG A 1 209 ? 11.556 7.661 -18.317 1.00 92.38 209 ARG A O 1
ATOM 1703 N N . ALA A 1 210 ? 13.791 7.479 -18.453 1.00 94.62 210 ALA A N 1
ATOM 1704 C CA . ALA A 1 210 ? 13.777 6.303 -19.320 1.00 94.62 210 ALA A CA 1
ATOM 1705 C C . ALA A 1 210 ? 13.133 5.081 -18.638 1.00 94.62 210 ALA A C 1
ATOM 1707 O O . ALA A 1 210 ? 12.321 4.392 -19.256 1.00 94.62 210 ALA A O 1
ATOM 1708 N N . MET A 1 211 ? 13.445 4.836 -17.358 1.00 95.00 211 MET A N 1
ATOM 1709 C CA . MET A 1 211 ? 12.816 3.773 -16.565 1.00 95.00 211 MET A CA 1
ATOM 1710 C C . MET A 1 211 ? 11.303 3.993 -16.442 1.00 95.00 211 MET A C 1
ATOM 1712 O O . MET A 1 211 ? 10.539 3.067 -16.703 1.00 95.00 211 MET A O 1
ATOM 1716 N N . VAL A 1 212 ? 10.870 5.206 -16.083 1.00 95.62 212 VAL A N 1
ATOM 1717 C CA . VAL A 1 212 ? 9.446 5.554 -15.938 1.00 95.62 212 VAL A CA 1
ATOM 1718 C C . VAL A 1 212 ? 8.706 5.393 -17.265 1.00 95.62 212 VAL A C 1
ATOM 1720 O O . VAL A 1 212 ? 7.691 4.705 -17.303 1.00 95.62 212 VAL A O 1
ATOM 1723 N N . GLN A 1 213 ? 9.233 5.934 -18.366 1.00 97.31 213 GLN A N 1
ATOM 1724 C CA . GLN A 1 213 ? 8.617 5.808 -19.694 1.00 97.31 213 GLN A CA 1
ATOM 1725 C C . GLN A 1 213 ? 8.497 4.346 -20.143 1.00 97.31 213 GLN A C 1
ATOM 1727 O O . GLN A 1 213 ? 7.453 3.927 -20.651 1.00 97.31 213 GLN A O 1
ATOM 1732 N N . GLY A 1 214 ? 9.549 3.550 -19.932 1.00 97.81 214 GLY A N 1
ATOM 1733 C CA . GLY A 1 214 ? 9.525 2.120 -20.228 1.00 97.81 214 GLY A CA 1
ATOM 1734 C C . GLY A 1 214 ? 8.481 1.382 -19.390 1.00 97.81 214 GLY A C 1
ATOM 1735 O O . GLY A 1 214 ? 7.695 0.606 -19.928 1.00 97.81 214 GLY A O 1
ATOM 1736 N N . ALA A 1 215 ? 8.419 1.665 -18.088 1.00 97.56 215 ALA A N 1
ATOM 1737 C CA . ALA A 1 215 ? 7.465 1.043 -17.178 1.00 97.56 215 ALA A CA 1
ATOM 1738 C C . ALA A 1 215 ? 6.014 1.422 -17.519 1.00 97.56 215 ALA A C 1
ATOM 1740 O O . ALA A 1 215 ? 5.148 0.551 -17.576 1.00 97.56 215 ALA A O 1
ATOM 1741 N N . GLN A 1 216 ? 5.755 2.693 -17.836 1.00 97.56 216 GLN A N 1
ATOM 1742 C CA . GLN A 1 216 ? 4.447 3.167 -18.296 1.00 97.56 216 GLN A CA 1
ATOM 1743 C C . GLN A 1 216 ? 4.033 2.516 -19.620 1.00 97.56 216 GLN A C 1
ATOM 1745 O O . GLN A 1 216 ? 2.870 2.158 -19.779 1.00 97.56 216 GLN A O 1
ATOM 1750 N N . THR A 1 217 ? 4.977 2.290 -20.540 1.00 97.75 217 THR A N 1
ATOM 1751 C CA . THR A 1 217 ? 4.717 1.545 -21.784 1.00 97.75 217 THR A CA 1
ATOM 1752 C C . THR A 1 217 ? 4.298 0.106 -21.484 1.00 97.75 217 THR A C 1
ATOM 1754 O O . THR A 1 217 ? 3.316 -0.375 -22.043 1.00 97.75 217 THR A O 1
ATOM 1757 N N . GLN A 1 218 ? 4.991 -0.572 -20.563 1.00 97.25 218 GLN A N 1
ATOM 1758 C CA . GLN A 1 218 ? 4.641 -1.938 -20.165 1.00 97.25 218 GLN A CA 1
ATOM 1759 C C . GLN A 1 218 ? 3.286 -2.027 -19.458 1.00 97.25 218 GLN A C 1
ATOM 1761 O O . GLN A 1 218 ? 2.562 -2.989 -19.691 1.00 97.25 218 GLN A O 1
ATOM 1766 N N . LEU A 1 219 ? 2.900 -1.028 -18.652 1.00 96.44 219 LEU A N 1
ATOM 1767 C CA . LEU A 1 219 ? 1.560 -0.987 -18.052 1.00 96.44 219 LEU A CA 1
ATOM 1768 C C . LEU A 1 219 ? 0.453 -1.053 -19.113 1.00 96.44 219 LEU A C 1
ATOM 1770 O O . LEU A 1 219 ? -0.599 -1.623 -18.846 1.00 96.44 219 LEU A O 1
ATOM 1774 N N . GLN A 1 220 ? 0.675 -0.492 -20.307 1.00 95.38 220 GLN A N 1
ATOM 1775 C CA . GLN A 1 220 ? -0.309 -0.505 -21.394 1.00 95.38 220 GLN A CA 1
ATOM 1776 C C . GLN A 1 220 ? -0.390 -1.847 -22.141 1.00 95.38 220 GLN A C 1
ATOM 1778 O O . GLN A 1 220 ? -1.338 -2.057 -22.896 1.00 95.38 220 GLN A O 1
ATOM 1783 N N . ASP A 1 221 ? 0.550 -2.770 -21.930 1.00 95.44 221 ASP A N 1
ATOM 1784 C CA . ASP A 1 221 ? 0.575 -4.066 -22.608 1.00 95.44 221 ASP A CA 1
ATOM 1785 C C . ASP A 1 221 ? -0.225 -5.129 -21.832 1.00 95.44 221 ASP A C 1
ATOM 1787 O O . ASP A 1 221 ? 0.306 -5.869 -21.002 1.00 95.44 221 ASP A O 1
ATOM 1791 N N . ASP A 1 222 ? -1.515 -5.268 -22.160 1.00 94.38 222 ASP A N 1
ATOM 1792 C CA . ASP A 1 222 ? -2.392 -6.312 -21.597 1.00 94.38 222 ASP A CA 1
ATOM 1793 C C . ASP A 1 222 ? -1.874 -7.737 -21.843 1.00 94.38 222 ASP A C 1
ATOM 1795 O O . ASP A 1 222 ? -2.221 -8.679 -21.125 1.00 94.38 222 ASP A O 1
ATOM 1799 N N . SER A 1 223 ? -1.008 -7.924 -22.841 1.00 94.69 223 SER A N 1
ATOM 1800 C CA . SER A 1 223 ? -0.439 -9.228 -23.144 1.00 94.69 223 SER A CA 1
ATOM 1801 C C . SER A 1 223 ? 0.565 -9.693 -22.077 1.00 94.69 223 SER A C 1
ATOM 1803 O O . SER A 1 223 ? 0.841 -10.898 -22.003 1.00 94.69 223 SER A O 1
ATOM 1805 N N . LEU A 1 224 ? 1.050 -8.784 -21.218 1.00 96.06 224 LEU A N 1
ATOM 1806 C CA . LEU A 1 224 ? 1.859 -9.089 -20.034 1.00 96.06 224 LEU A CA 1
ATOM 1807 C C . LEU A 1 224 ? 1.032 -9.590 -18.845 1.00 96.06 224 LEU A C 1
ATOM 1809 O O . LEU A 1 224 ? 1.607 -10.189 -17.940 1.00 96.06 224 LEU A O 1
ATOM 1813 N N . ARG A 1 225 ? -0.291 -9.385 -18.830 1.00 95.25 225 ARG A N 1
ATOM 1814 C CA . ARG A 1 225 ? -1.184 -9.807 -17.735 1.00 95.25 225 ARG A CA 1
ATOM 1815 C C . ARG A 1 225 ? -0.687 -9.386 -16.350 1.00 95.25 225 ARG A C 1
ATOM 1817 O O . ARG A 1 225 ? -0.389 -10.222 -15.491 1.00 95.25 225 ARG A O 1
ATOM 1824 N N . LEU A 1 226 ? -0.504 -8.079 -16.184 1.00 96.56 226 LEU A N 1
ATOM 1825 C CA . LEU A 1 226 ? 0.153 -7.506 -15.018 1.00 96.56 226 LEU A CA 1
ATOM 1826 C C . LEU A 1 226 ? -0.749 -7.502 -13.781 1.00 96.56 226 LEU A C 1
ATOM 1828 O O . LEU A 1 226 ? -1.940 -7.214 -13.871 1.00 96.56 226 LEU A O 1
ATOM 1832 N N . TYR A 1 227 ? -0.168 -7.757 -12.611 1.00 95.19 227 TYR A N 1
ATOM 1833 C CA . TYR A 1 227 ? -0.828 -7.577 -11.318 1.00 95.19 227 TYR A CA 1
ATOM 1834 C C . TYR A 1 227 ? 0.169 -7.189 -10.217 1.00 95.19 227 TYR A C 1
ATOM 1836 O O . TYR A 1 227 ? 1.363 -7.485 -10.305 1.00 95.19 227 TYR A O 1
ATOM 1844 N N . CYS A 1 228 ? -0.345 -6.583 -9.147 1.00 95.06 228 CYS A N 1
ATOM 1845 C CA . CYS A 1 228 ? 0.337 -6.427 -7.859 1.00 95.06 228 CYS A CA 1
ATOM 1846 C C . CYS A 1 228 ? -0.403 -7.228 -6.777 1.00 95.06 228 CYS A C 1
ATOM 1848 O O . CYS A 1 228 ? -1.562 -7.603 -6.955 1.00 95.06 228 CYS A O 1
ATOM 1850 N N . GLN A 1 229 ? 0.252 -7.507 -5.649 1.00 94.38 229 GLN A N 1
ATOM 1851 C CA . GLN A 1 229 ? -0.404 -8.173 -4.519 1.00 94.38 229 GLN A CA 1
ATOM 1852 C C . GLN A 1 229 ? -0.917 -7.133 -3.526 1.00 94.38 229 GLN A C 1
ATOM 1854 O O . GLN A 1 229 ? -0.165 -6.265 -3.091 1.00 94.38 229 GLN A O 1
ATOM 1859 N N . VAL A 1 230 ? -2.178 -7.254 -3.129 1.00 92.69 230 VAL A N 1
ATOM 1860 C CA . VAL A 1 230 ? -2.786 -6.497 -2.031 1.00 92.69 230 VAL A CA 1
ATOM 1861 C C . VAL A 1 230 ? -3.094 -7.463 -0.903 1.00 92.69 230 VAL A C 1
ATOM 1863 O O . VAL A 1 230 ? -3.694 -8.507 -1.128 1.00 92.69 230 VAL A O 1
ATOM 1866 N N . TYR A 1 231 ? -2.697 -7.133 0.316 1.00 92.81 231 TYR A N 1
ATOM 1867 C CA . TYR A 1 231 ? -3.000 -7.926 1.500 1.00 92.81 231 TYR A CA 1
ATOM 1868 C C . TYR A 1 231 ? -4.151 -7.274 2.243 1.00 92.81 231 TYR A C 1
ATOM 1870 O O . TYR A 1 231 ? -4.083 -6.088 2.558 1.00 92.81 231 TYR A O 1
ATOM 1878 N N . VAL A 1 232 ? -5.191 -8.058 2.517 1.00 88.44 232 VAL A N 1
ATOM 1879 C CA . VAL A 1 232 ? -6.410 -7.590 3.185 1.00 88.44 232 VAL A CA 1
ATOM 1880 C C . VAL A 1 232 ? -6.588 -8.347 4.494 1.00 88.44 232 VAL A C 1
ATOM 1882 O O . VAL A 1 232 ? -6.407 -9.566 4.539 1.00 88.44 232 VAL A O 1
ATOM 1885 N N . ALA A 1 233 ? -6.935 -7.619 5.547 1.00 84.12 233 ALA A N 1
ATOM 1886 C CA . ALA A 1 233 ? -7.307 -8.126 6.857 1.00 84.12 233 ALA A CA 1
ATOM 1887 C C . ALA A 1 233 ? -8.662 -7.498 7.247 1.00 84.12 233 ALA A C 1
ATOM 1889 O O . ALA A 1 233 ? -8.711 -6.275 7.275 1.00 84.12 233 ALA A O 1
ATOM 1890 N N . PRO A 1 234 ? -9.730 -8.265 7.533 1.00 71.12 234 PRO A N 1
ATOM 1891 C CA . PRO A 1 234 ? -9.801 -9.713 7.417 1.00 71.12 234 PRO A CA 1
ATOM 1892 C C . PRO A 1 234 ? -9.825 -10.174 5.950 1.00 71.12 234 PRO A C 1
ATOM 1894 O O . PRO A 1 234 ? -10.307 -9.481 5.059 1.00 71.12 234 PRO A O 1
ATOM 1897 N N . PHE A 1 235 ? -9.364 -11.392 5.705 1.00 56.62 235 PHE A N 1
ATOM 1898 C CA . PHE A 1 235 ? -9.476 -12.071 4.421 1.00 56.62 235 PHE A CA 1
ATOM 1899 C C . PHE A 1 235 ? -10.628 -13.080 4.460 1.00 56.62 235 PHE A C 1
ATOM 1901 O O . PHE A 1 235 ? -10.486 -14.151 5.048 1.00 56.62 235 PHE A O 1
ATOM 1908 N N . ASP A 1 236 ? -11.764 -12.756 3.846 1.00 62.41 236 ASP A N 1
ATOM 1909 C CA . ASP A 1 236 ? -12.839 -13.724 3.590 1.00 62.41 236 ASP A CA 1
ATOM 1910 C C . ASP A 1 236 ? -12.826 -14.151 2.111 1.00 62.41 236 ASP A C 1
ATOM 1912 O O . ASP A 1 236 ? -12.716 -13.320 1.212 1.00 62.41 236 ASP A O 1
ATOM 1916 N N . ALA A 1 237 ? -12.903 -15.455 1.839 1.00 40.97 237 ALA A N 1
ATOM 1917 C CA . ALA A 1 237 ? -12.943 -16.000 0.483 1.00 40.97 237 ALA A CA 1
ATOM 1918 C C . ALA A 1 237 ? -14.240 -15.634 -0.268 1.00 40.97 237 ALA A C 1
ATOM 1920 O O . ALA A 1 237 ? -14.254 -15.673 -1.499 1.00 40.97 237 ALA A O 1
ATOM 1921 N N . ALA A 1 238 ? -15.303 -15.249 0.447 1.00 43.59 238 ALA A N 1
ATOM 1922 C CA . ALA A 1 238 ? -16.584 -14.830 -0.114 1.00 43.59 238 ALA A CA 1
ATOM 1923 C C . ALA A 1 238 ? -16.733 -13.298 -0.085 1.00 43.59 238 ALA A C 1
ATOM 1925 O O . ALA A 1 238 ? -17.468 -12.760 0.731 1.00 43.59 238 ALA A O 1
ATOM 1926 N N . VAL A 1 239 ? -16.021 -12.581 -0.963 1.00 45.50 239 VAL A N 1
ATOM 1927 C CA . VAL A 1 239 ? -16.128 -11.112 -1.073 1.00 45.50 239 VAL A CA 1
ATOM 1928 C C . VAL A 1 239 ? -16.053 -10.658 -2.526 1.00 45.50 239 VAL A C 1
ATOM 1930 O O . VAL A 1 239 ? -15.069 -10.937 -3.217 1.00 45.50 239 VAL A O 1
ATOM 1933 N N . LEU A 1 240 ? -17.125 -9.965 -2.918 1.00 42.31 240 LEU A N 1
ATOM 1934 C CA . LEU A 1 240 ? -17.398 -9.212 -4.146 1.00 42.31 240 LEU A CA 1
ATOM 1935 C C . LEU A 1 240 ? -16.331 -8.119 -4.417 1.00 42.31 240 LEU A C 1
ATOM 1937 O O . LEU A 1 240 ? -15.533 -7.830 -3.525 1.00 42.31 240 LEU A O 1
ATOM 1941 N N . PRO A 1 241 ? -16.260 -7.536 -5.635 1.00 44.34 241 PRO A N 1
ATOM 1942 C CA . PRO A 1 241 ? -15.309 -6.464 -5.964 1.00 44.34 241 PRO A CA 1
ATOM 1943 C C . PRO A 1 241 ? -15.294 -5.366 -4.891 1.00 44.34 241 PRO A C 1
ATOM 1945 O O . PRO A 1 241 ? -16.350 -4.972 -4.400 1.00 44.34 241 PRO A O 1
ATOM 1948 N N . LEU A 1 242 ? -14.100 -4.875 -4.538 1.00 44.88 242 LEU A N 1
ATOM 1949 C CA . LEU A 1 242 ? -13.892 -3.734 -3.644 1.00 44.88 242 LEU A CA 1
ATOM 1950 C C . LEU A 1 242 ? -14.463 -2.471 -4.313 1.00 44.88 242 LEU A C 1
ATOM 1952 O O . LEU A 1 242 ? -13.734 -1.659 -4.877 1.00 44.88 242 LEU A O 1
ATOM 1956 N N . THR A 1 243 ? -15.778 -2.299 -4.292 1.00 41.69 243 THR A N 1
ATOM 1957 C CA . THR A 1 243 ? -16.378 -0.977 -4.462 1.00 41.69 243 THR A CA 1
ATOM 1958 C C . THR A 1 243 ? -16.125 -0.180 -3.181 1.00 41.69 243 THR A C 1
ATOM 1960 O O . THR A 1 243 ? -15.828 -0.756 -2.130 1.00 41.69 243 THR A O 1
ATOM 1963 N N . MET A 1 244 ? -16.220 1.151 -3.233 1.00 36.31 244 MET A N 1
ATOM 1964 C CA . MET A 1 244 ? -15.960 2.028 -2.077 1.00 36.31 244 MET A CA 1
ATOM 1965 C C . MET A 1 244 ? -16.837 1.753 -0.833 1.00 36.31 244 MET A C 1
ATOM 1967 O O . MET A 1 244 ? -16.630 2.385 0.196 1.00 36.31 244 MET A O 1
ATOM 1971 N N . GLN A 1 245 ? -17.770 0.799 -0.889 1.00 32.69 245 GLN A N 1
ATOM 1972 C CA . GLN A 1 245 ? -18.802 0.580 0.123 1.00 32.69 245 GLN A CA 1
ATOM 1973 C C . GLN A 1 245 ? -18.662 -0.710 0.953 1.00 32.69 245 GLN A C 1
ATOM 1975 O O . GLN A 1 245 ? -19.471 -0.923 1.852 1.00 32.69 245 GLN A O 1
ATOM 1980 N N . GLN A 1 246 ? -17.675 -1.584 0.718 1.00 36.47 246 GLN A N 1
ATOM 1981 C CA . GLN A 1 246 ? -17.617 -2.871 1.435 1.00 36.47 246 GLN A CA 1
ATOM 1982 C C . GLN A 1 246 ? -16.440 -2.962 2.411 1.00 36.47 246 GLN A C 1
ATOM 1984 O O . GLN A 1 246 ? -15.283 -3.097 2.012 1.00 36.47 246 GLN A O 1
ATOM 1989 N N . VAL A 1 247 ? -16.756 -2.907 3.708 1.00 35.81 247 VAL A N 1
ATOM 1990 C CA . VAL A 1 247 ? -15.802 -3.096 4.806 1.00 35.81 247 VAL A CA 1
ATOM 1991 C C . VAL A 1 247 ? -16.014 -4.471 5.436 1.00 35.81 247 VAL A C 1
ATOM 1993 O O . VAL A 1 247 ? -17.109 -4.784 5.895 1.00 35.81 247 VAL A O 1
ATOM 1996 N N . TYR A 1 248 ? -14.961 -5.282 5.473 1.00 40.28 248 TYR A N 1
ATOM 1997 C CA . TYR A 1 248 ? -14.937 -6.585 6.130 1.00 40.28 248 TYR A CA 1
ATOM 1998 C C . TYR A 1 248 ? -14.184 -6.497 7.460 1.00 40.28 248 TYR A C 1
ATOM 2000 O O . TYR A 1 248 ? -13.274 -5.692 7.648 1.00 40.28 248 TYR A O 1
ATOM 2008 N N . CYS A 1 249 ? -14.593 -7.330 8.415 1.00 35.69 249 CYS A N 1
ATOM 2009 C CA . CYS A 1 249 ? -14.450 -7.044 9.836 1.00 35.69 249 CYS A CA 1
ATOM 2010 C C . CYS A 1 249 ? -13.550 -8.065 10.623 1.00 35.69 249 CYS A C 1
ATOM 2012 O O . CYS A 1 249 ? -13.776 -9.271 10.537 1.00 35.69 249 CYS A O 1
ATOM 2014 N N . ILE A 1 250 ? -12.568 -7.629 11.452 1.00 39.19 250 ILE A N 1
ATOM 2015 C CA . ILE A 1 250 ? -11.897 -8.453 12.523 1.00 39.19 250 ILE A CA 1
ATOM 2016 C C . ILE A 1 250 ? -12.406 -8.176 13.966 1.00 39.19 250 ILE A C 1
ATOM 2018 O O . ILE A 1 250 ? -12.260 -7.052 14.438 1.00 39.19 250 ILE A O 1
ATOM 2022 N N . ARG A 1 251 ? -12.998 -9.160 14.676 1.00 36.88 251 ARG A N 1
ATOM 2023 C CA . ARG A 1 251 ? -13.656 -8.957 15.995 1.00 36.88 251 ARG A CA 1
ATOM 2024 C C . ARG A 1 251 ? -12.655 -9.033 17.145 1.00 36.88 251 ARG A C 1
ATOM 2026 O O . ARG A 1 251 ? -11.881 -9.980 17.225 1.00 36.88 251 ARG A O 1
ATOM 2033 N N . THR A 1 252 ? -12.749 -8.118 18.105 1.00 36.72 252 THR A N 1
ATOM 2034 C CA . THR A 1 252 ? -12.091 -8.266 19.417 1.00 36.72 252 THR A CA 1
ATOM 2035 C C . THR A 1 252 ? -13.066 -8.902 20.418 1.00 36.72 252 THR A C 1
ATOM 2037 O O . THR A 1 252 ? -14.152 -8.367 20.638 1.00 36.72 252 THR A O 1
ATOM 2040 N N . GLN A 1 253 ? -12.753 -10.059 21.018 1.00 33.53 253 GLN A N 1
ATOM 2041 C CA . GLN A 1 253 ? -13.551 -10.569 22.141 1.00 33.53 253 GLN A CA 1
ATOM 2042 C C . GLN A 1 253 ? -13.033 -10.006 23.468 1.00 33.53 253 GLN A C 1
ATOM 2044 O O . GLN A 1 253 ? -11.834 -9.966 23.740 1.00 33.53 253 GLN A O 1
ATOM 2049 N N . ALA A 1 254 ? -13.961 -9.602 24.336 1.00 35.81 254 ALA A N 1
ATOM 2050 C CA . ALA A 1 254 ? -13.675 -9.500 25.759 1.00 35.81 254 ALA A CA 1
ATOM 2051 C C . ALA A 1 254 ? -13.582 -10.920 26.340 1.00 35.81 254 ALA A C 1
ATOM 2053 O O . ALA A 1 254 ? -14.348 -11.803 25.953 1.00 35.81 254 ALA A O 1
ATOM 2054 N N . ALA A 1 255 ? -12.653 -11.147 27.270 1.00 34.38 255 ALA A N 1
ATOM 2055 C CA . ALA A 1 255 ? -12.519 -12.425 27.956 1.00 34.38 255 ALA A CA 1
ATOM 2056 C C . ALA A 1 255 ? -13.817 -12.765 28.718 1.00 34.38 255 ALA A C 1
ATOM 2058 O O . ALA A 1 255 ? -14.063 -12.241 29.802 1.00 34.38 255 ALA A O 1
ATOM 2059 N N . GLY A 1 256 ? -14.634 -13.650 28.141 1.00 35.16 256 GLY A N 1
ATOM 2060 C CA . GLY A 1 256 ? -15.807 -14.247 28.776 1.00 35.16 256 GLY A CA 1
ATOM 2061 C C . GLY A 1 256 ? -17.089 -14.121 27.951 1.00 35.16 256 GLY A C 1
ATOM 2062 O O . GLY A 1 256 ? -17.659 -13.042 27.842 1.00 35.16 256 GLY A O 1
ATOM 2063 N N . GLY A 1 257 ? -17.588 -15.258 27.457 1.00 30.44 257 GLY A N 1
ATOM 2064 C CA . GLY A 1 257 ? -18.973 -15.402 26.996 1.00 30.44 257 GLY A CA 1
ATOM 2065 C C . GLY A 1 257 ? -19.119 -15.803 25.531 1.00 30.44 257 GLY A C 1
ATOM 2066 O O . GLY A 1 257 ? -19.022 -14.985 24.623 1.00 30.44 257 GLY A O 1
ATOM 2067 N N . THR A 1 258 ? -19.415 -17.081 25.315 1.00 36.66 258 THR A N 1
ATOM 2068 C CA . THR A 1 258 ? -19.834 -17.670 24.039 1.00 36.66 258 THR A CA 1
ATOM 2069 C C . THR A 1 258 ? -21.117 -17.032 23.506 1.00 36.66 258 THR A C 1
ATOM 2071 O O . THR A 1 258 ? -22.153 -17.148 24.153 1.00 36.66 258 THR A O 1
ATOM 2074 N N . SER A 1 259 ? -21.076 -16.457 22.300 1.00 26.86 259 SER A N 1
ATOM 2075 C CA . SER A 1 259 ? -22.172 -16.579 21.326 1.00 26.86 259 SER A CA 1
ATOM 2076 C C . SER A 1 259 ? -21.721 -16.143 19.927 1.00 26.86 259 SER A C 1
ATOM 2078 O O . SER A 1 259 ? -21.248 -15.019 19.721 1.00 26.86 259 SER A O 1
ATOM 2080 N N . SER A 1 260 ? -21.863 -17.066 18.981 1.00 27.52 260 SER A N 1
ATOM 2081 C CA . SER A 1 260 ? -21.682 -16.876 17.544 1.00 27.52 260 SER A CA 1
ATOM 2082 C C . SER A 1 260 ? -23.021 -16.454 16.941 1.00 27.52 260 SER A C 1
ATOM 2084 O O . SER A 1 260 ? -24.002 -17.174 17.109 1.00 27.52 260 SER A O 1
ATOM 2086 N N . THR A 1 261 ? -23.054 -15.346 16.202 1.00 22.88 261 THR A N 1
ATOM 2087 C CA . THR A 1 261 ? -24.204 -14.988 15.360 1.00 22.88 261 THR A CA 1
ATOM 2088 C C . THR A 1 261 ? -23.677 -14.529 14.002 1.00 22.88 261 THR A C 1
ATOM 2090 O O . THR A 1 261 ? -22.905 -13.574 13.937 1.00 22.88 261 THR A O 1
ATOM 2093 N N . MET A 1 262 ? -24.051 -15.270 12.952 1.00 20.39 262 MET A N 1
ATOM 2094 C CA . MET A 1 262 ? -23.896 -14.904 11.538 1.00 20.39 262 MET A CA 1
ATOM 2095 C C . MET A 1 262 ? -24.746 -13.673 11.211 1.00 20.39 262 MET A C 1
ATOM 2097 O O . MET A 1 262 ? -25.829 -13.523 11.774 1.00 20.39 262 MET A O 1
ATOM 2101 N N . ILE A 1 263 ? -24.301 -12.857 10.256 1.00 22.81 263 ILE A N 1
ATOM 2102 C CA . ILE A 1 263 ? -25.156 -11.884 9.568 1.00 22.81 263 ILE A CA 1
ATOM 2103 C C . ILE A 1 263 ? -25.027 -12.147 8.064 1.00 22.81 263 ILE A C 1
ATOM 2105 O O . ILE A 1 263 ? -23.915 -12.243 7.548 1.00 22.81 263 ILE A O 1
ATOM 2109 N N . GLU A 1 264 ? -26.180 -12.359 7.427 1.00 19.95 264 GLU A N 1
ATOM 2110 C CA . GLU A 1 264 ? -26.371 -12.505 5.981 1.00 19.95 264 GLU A CA 1
ATOM 2111 C C . GLU A 1 264 ? -26.311 -11.140 5.274 1.00 19.95 264 GLU A C 1
ATOM 2113 O O . GLU A 1 264 ? -26.553 -10.109 5.901 1.00 19.95 264 GLU A O 1
ATOM 2118 N N . LEU A 1 265 ? -25.955 -11.214 3.986 1.00 30.59 265 LEU A N 1
ATOM 2119 C CA . LEU A 1 265 ? -25.553 -10.162 3.041 1.00 30.59 265 LEU A CA 1
ATOM 2120 C C . LEU A 1 265 ? -26.451 -8.918 2.984 1.00 30.59 265 LEU A C 1
ATOM 2122 O O . LEU A 1 265 ? -27.691 -9.082 2.931 1.00 30.59 265 LEU A O 1
#

pLDDT: mean 78.39, std 21.07, range [19.95, 97.81]

InterPro domains:
  IPR013216 Methyltransferase type 11 [PF08241] (45-93)
  IPR029063 S-adenosyl-L-methionine-dependent methyltransferase superfamily [G3DSA:3.40.50.150] (4-166)
  IPR029063 S-adenosyl-L-methionine-dependent methyltransferase superfamily [SSF53335] (46-165)

Organism: NCBI:txid329885

Sequence (265 aa):
MLQQVVGVDIYLGSRDDDEDDDDDEEENDGIQEFEKKRWNLNAPFRTDASTTRLRREQFDLINSRFLAEGINTNRWRPYIRELKELLKPGGWLQMVELELVFQSDNGRLAPSPSEPLFVWSEWYRHTMQQCDKNPRIGRLLGQHLQSEGFDSVSVGPRRLEIGRWNSGPGLLDTDIRATMSKTIETLLLWPCAGALAGQRPPMSPDQYRAMVQGAQTQLQDDSLRLYCQVYVAPFDAAVLPLTMQQVYCIRTQAAGGTSSTMIEL

Solvent-accessible surface area (backbone atoms only — not comparable to full-atom values): 15819 Å² total; per-residue (Å²): 130,84,79,89,78,42,72,49,80,46,63,75,79,64,82,71,75,75,57,86,70,78,76,77,83,66,83,77,84,79,70,82,87,74,84,90,77,90,75,67,76,76,49,67,67,86,72,51,83,57,96,84,44,82,51,70,51,63,23,46,33,38,40,39,37,56,46,50,86,73,36,38,57,84,41,52,58,63,47,54,42,49,55,55,46,27,28,28,91,56,18,25,46,25,40,37,26,66,31,79,48,69,42,29,81,80,60,66,60,56,98,39,92,88,30,35,48,42,45,50,25,53,50,50,50,52,52,34,48,75,69,46,21,36,60,59,46,44,82,43,45,50,60,45,43,47,74,66,65,46,37,75,79,32,58,43,79,42,64,45,59,38,43,83,63,68,93,64,92,44,48,44,95,64,71,42,44,67,59,52,44,50,49,60,57,61,72,47,46,61,77,36,56,36,89,58,87,92,56,76,83,58,46,50,71,66,58,47,50,52,36,42,53,46,25,48,54,52,57,70,39,44,89,34,34,33,28,29,43,31,20,30,30,33,46,66,95,86,69,76,54,62,52,100,81,74,85,54,68,20,45,34,78,69,98,76,80,94,80,91,79,89,81,83,135

Secondary structure (DSSP, 8-state):
-PPPP-EEEE----GGGGS----------S----------TTS-GGG--STT---TT-EEEEEEES-TTTSBGGGHHHHHHHHHHHEEEEEEEEEEEEEEEEEETTS-S-SSTT-HHHHHHHHHHHHHHHTTB-TTGGGGHHHHHHHTT-SS---EEEEEEESS---S--SSSS--HHHHHHHHHHTTHHHHHS--TTSSPPPPHHHHHHHHHHHHHHHT-GGG-EEEEEEEES--SS-----TT----PBPPPSS---------

Nearest PDB structures (foldseek):
  4mwz-assembly1_A  TM=5.147E-01  e=6.606E-07  Plasmodium vivax Sal-1
  9fcl-assembly1_A  TM=5.496E-01  e=6.656E-04  Kitasatospora cystarginea
  9fcy-assembly3_C  TM=5.539E-01  e=8.011E-04  Kitasatospora cystarginea
  2i6g-assembly2_B  TM=8.053E-01  e=1.651E-02  Salmonella enterica subsp. enterica serovar Typhimurium str. LT2
  8hd2-assembly1_A  TM=5.520E-01  e=9.469E-03  Candidatus Brocadia fulgida